Protein AF-A0AAR5PSD0-F1 (afdb_monomer_lite)

Organism: Dendroctonus ponderosae (NCBI:txid77166)

Secondary structure (DSSP, 8-state):
----HHHHHHHHHHHHHHHHH-HHHHHHHHHSSHHHHHHHHHHH-TT-HHHHHHHHHHHHHHHTT-PPPPHHHHTTSSHHHHHHHHHHHHS--TT-TTS-HHHHHHHHHHHHHTT-S-GGG-HHHHHHHT-S--HHHHHHHHHHHHTT--TT--S--SSPPPPHHHHHHHHHTTSHHHHTTS-HHHHHHHHHHHHHHHHHPPTT-HHHHHHHHHHHHHHHHS-HHHH-TTHHHHHHHHHHHHT---GGGHHHHHHHHHHHHH-GGG--

Sequence (268 aa):
MEARWSIRQLLLQAFGVLCSLDKTVISIMLTSVLPSELARDMLSNPRNIPKLNYSSLLLTMVFSMGEPMPVTSQDYLGQDFLRFVLDNIEAPPDTDLDEQIPDLFLNLLISFNLQFDEETLNPLLVALDERQSAKAFSEKILLLLNREEDPIRIFDHEPAPPHSLLKLFKDLFSRRSTSQLFYTNDSKVLIDIIVRNIADLSPGDQRRHDYLELCRRVLRNTNYHEHRHRSEDILKCFTRIFCEESALSKRDQYLLKEIFAEFPQYFK

InterPro domains:
  IPR018556 SPIN90/Ldb17, leucine-rich domain [PF09431] (98-234)
  IPR03012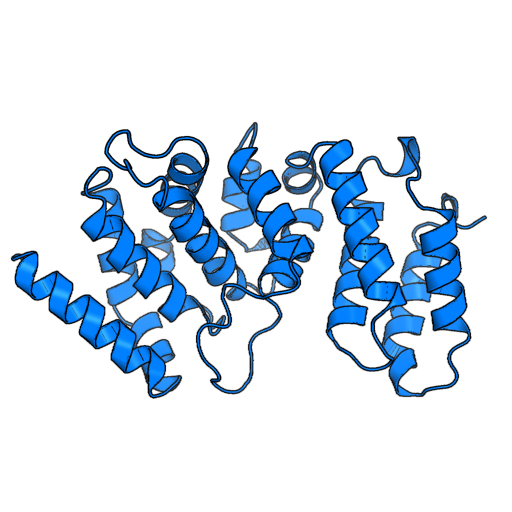5 SPIN90/Ldb17 [PTHR13357] (1-268)

Foldseek 3Di:
DDDDPVVVLVVLVVLLVVLQPAVVSLVVCLADCLLLVLLVVCVVCVLPVSSLQSSLQSLLSSLLQLAAHDPVSCVRCALVSLLSLLCCLVPNDPNPPVNCSNVSSLSSLLSNQSNDPDLVPRRNLVSLLPDPERQSNLVVLLVVLLVVDQPSPPYPHPPHGPRSSLSVLLSLLQALSSVVNQDPVSLLSLVVSLLVCLQPDDQQPVVNQSSLSSVLSSVPRDPCVVPLRCLVSVLVSLVVLCPDPDPSSVSVVVSSVVSCVVCVVSRD

Radius of gyration: 19.91 Å; chains: 1; bounding box: 44×40×58 Å

Structure (mmCIF, N/CA/C/O backbone):
data_AF-A0AAR5PSD0-F1
#
_entry.id   AF-A0AAR5PSD0-F1
#
loop_
_atom_site.group_PDB
_atom_site.id
_atom_site.type_symbol
_atom_site.label_atom_id
_atom_site.label_alt_id
_atom_site.label_comp_id
_atom_site.label_asym_id
_atom_site.label_entity_id
_atom_site.label_seq_id
_atom_site.pdbx_PDB_ins_code
_atom_site.Cartn_x
_atom_site.Cartn_y
_atom_site.Cartn_z
_atom_site.occupancy
_atom_site.B_iso_or_equiv
_atom_site.auth_seq_id
_atom_site.auth_comp_id
_atom_site.auth_asym_id
_atom_site.auth_atom_id
_atom_site.pdbx_PDB_model_num
ATOM 1 N N . MET A 1 1 ? 23.121 -12.302 -23.100 1.00 64.50 1 MET A N 1
ATOM 2 C CA . MET A 1 1 ? 21.758 -11.770 -22.886 1.00 64.50 1 MET A CA 1
ATOM 3 C C . MET A 1 1 ? 21.275 -11.109 -24.162 1.00 64.50 1 MET A C 1
ATOM 5 O O . MET A 1 1 ? 22.080 -10.477 -24.832 1.00 64.50 1 MET A O 1
ATOM 9 N N . GLU A 1 2 ? 19.993 -11.262 -24.495 1.00 83.06 2 GLU A N 1
ATOM 10 C CA . GLU A 1 2 ? 19.362 -10.566 -25.623 1.00 83.06 2 GLU A CA 1
ATOM 11 C C . GLU A 1 2 ? 19.427 -9.047 -25.405 1.00 83.06 2 GLU A C 1
ATOM 13 O O . GLU A 1 2 ? 19.122 -8.585 -24.308 1.00 83.06 2 GLU A O 1
ATOM 18 N N . ALA A 1 3 ? 19.843 -8.275 -26.409 1.00 83.75 3 ALA A N 1
ATOM 19 C CA . ALA A 1 3 ? 20.052 -6.825 -26.304 1.00 83.75 3 ALA A CA 1
ATOM 20 C C . ALA A 1 3 ? 19.002 -6.012 -27.078 1.00 83.75 3 ALA A C 1
ATOM 22 O O . ALA A 1 3 ? 18.819 -4.823 -26.822 1.00 83.75 3 ALA A O 1
ATOM 23 N N . ARG A 1 4 ? 18.299 -6.642 -28.024 1.00 91.12 4 ARG A N 1
ATOM 24 C CA . ARG A 1 4 ? 17.328 -5.975 -28.892 1.00 91.12 4 ARG A CA 1
ATOM 25 C C . ARG A 1 4 ? 16.044 -5.705 -28.118 1.00 91.12 4 ARG A C 1
ATOM 27 O O . ARG A 1 4 ? 15.375 -6.636 -27.668 1.00 91.12 4 ARG A O 1
ATOM 34 N N . TRP A 1 5 ? 15.683 -4.426 -28.001 1.00 89.88 5 TRP A N 1
ATOM 35 C CA . TRP A 1 5 ? 14.490 -3.999 -27.267 1.00 89.88 5 TRP A CA 1
ATOM 36 C C . TRP A 1 5 ? 13.202 -4.629 -27.806 1.00 89.88 5 TRP A C 1
ATOM 38 O O . TRP A 1 5 ? 12.397 -5.102 -27.018 1.00 89.88 5 TRP A O 1
ATOM 48 N N . SER A 1 6 ? 13.044 -4.730 -29.128 1.00 91.94 6 SER A N 1
ATOM 49 C CA . SER A 1 6 ? 11.856 -5.336 -29.745 1.00 91.94 6 SER A CA 1
ATOM 50 C C . SER A 1 6 ? 11.605 -6.778 -29.291 1.00 91.94 6 SER A C 1
ATOM 52 O O . SER A 1 6 ? 10.460 -7.173 -29.109 1.00 91.94 6 SER A O 1
ATOM 54 N N . ILE A 1 7 ? 12.667 -7.558 -29.060 1.00 92.69 7 ILE A N 1
ATOM 55 C CA . ILE A 1 7 ? 12.557 -8.935 -28.561 1.00 92.69 7 ILE A CA 1
ATOM 56 C C . ILE A 1 7 ? 12.333 -8.935 -27.051 1.00 92.69 7 ILE A C 1
ATOM 58 O O . ILE A 1 7 ? 11.472 -9.663 -26.565 1.00 92.69 7 ILE A O 1
ATOM 62 N N . ARG A 1 8 ? 13.065 -8.100 -26.301 1.00 92.69 8 ARG A N 1
ATOM 63 C CA . ARG A 1 8 ? 12.864 -7.968 -24.850 1.00 92.69 8 ARG A CA 1
ATOM 64 C C . ARG A 1 8 ? 11.432 -7.582 -24.509 1.00 92.69 8 ARG A C 1
ATOM 66 O O . ARG A 1 8 ? 10.854 -8.195 -23.628 1.00 92.69 8 ARG A O 1
ATOM 73 N N . GLN A 1 9 ? 10.851 -6.631 -25.230 1.00 92.69 9 GLN A N 1
ATOM 74 C CA . GLN A 1 9 ? 9.470 -6.213 -25.031 1.00 92.69 9 GLN A CA 1
ATOM 75 C C . GLN A 1 9 ? 8.497 -7.395 -25.172 1.00 92.69 9 GLN A C 1
ATOM 77 O O . GLN A 1 9 ? 7.653 -7.593 -24.303 1.00 92.69 9 GLN A O 1
ATOM 82 N N . LEU A 1 10 ? 8.657 -8.222 -26.212 1.00 94.38 10 LEU A N 1
ATOM 83 C CA . LEU A 1 10 ? 7.842 -9.429 -26.398 1.00 94.38 10 LEU A CA 1
ATOM 84 C C . LEU A 1 10 ? 8.059 -10.454 -25.275 1.00 94.38 10 LEU A C 1
ATOM 86 O O . LEU A 1 10 ? 7.106 -11.095 -24.842 1.00 94.38 10 LEU A O 1
ATOM 90 N N . LEU A 1 11 ? 9.291 -10.593 -24.773 1.00 94.81 11 LEU A N 1
ATOM 91 C CA . LEU A 1 11 ? 9.585 -11.462 -23.628 1.00 94.81 11 LEU A CA 1
ATOM 92 C C . LEU A 1 11 ? 8.905 -10.968 -22.346 1.00 94.81 11 LEU A C 1
ATOM 94 O O . LEU A 1 11 ? 8.314 -11.777 -21.643 1.00 94.81 11 LEU A O 1
ATOM 98 N N . LEU A 1 12 ? 8.938 -9.662 -22.059 1.00 94.56 12 LEU A N 1
ATOM 99 C CA . LEU A 1 12 ? 8.267 -9.085 -20.886 1.00 94.56 12 LEU A CA 1
ATOM 100 C C . LEU A 1 12 ? 6.752 -9.307 -20.945 1.00 94.56 12 LEU A C 1
ATOM 102 O O . LEU A 1 12 ? 6.148 -9.692 -19.948 1.00 94.56 12 LEU A O 1
ATOM 106 N N . GLN A 1 13 ? 6.150 -9.139 -22.125 1.00 94.69 13 GLN A N 1
ATOM 107 C CA . GLN A 1 13 ? 4.735 -9.444 -22.342 1.00 94.69 13 GLN A CA 1
ATOM 108 C C . GLN A 1 13 ? 4.436 -10.933 -22.135 1.00 94.69 13 GLN A C 1
ATOM 110 O O . GLN A 1 13 ? 3.481 -11.275 -21.440 1.00 94.69 13 GLN A O 1
ATOM 115 N N . ALA A 1 14 ? 5.267 -11.823 -22.685 1.00 96.38 14 ALA A N 1
ATOM 116 C CA . ALA A 1 14 ? 5.120 -13.260 -22.484 1.00 96.38 14 ALA A CA 1
ATOM 117 C C . ALA A 1 14 ? 5.240 -13.639 -20.999 1.00 96.38 14 ALA A C 1
ATOM 119 O O . ALA A 1 14 ? 4.446 -14.439 -20.513 1.00 96.38 14 ALA A O 1
ATOM 120 N N . PHE A 1 15 ? 6.175 -13.035 -20.260 1.00 96.62 15 PHE A N 1
ATOM 121 C CA . PHE A 1 15 ? 6.299 -13.240 -18.818 1.00 96.62 15 PHE A CA 1
ATOM 122 C C . PHE A 1 15 ? 5.073 -12.742 -18.053 1.00 96.62 15 PHE A C 1
ATOM 124 O O . PHE A 1 15 ? 4.576 -13.471 -17.202 1.00 96.62 15 PHE A O 1
ATOM 131 N N . GLY A 1 16 ? 4.524 -11.575 -18.402 1.00 94.88 16 GLY A N 1
ATOM 132 C CA . GLY A 1 16 ? 3.281 -11.084 -17.802 1.00 94.88 16 GLY A CA 1
ATOM 133 C C . GLY A 1 16 ? 2.102 -12.038 -18.020 1.00 94.88 16 GLY A C 1
ATOM 134 O O . GLY A 1 16 ? 1.353 -12.324 -17.088 1.00 94.88 16 GLY A O 1
ATOM 135 N N . VAL A 1 17 ? 1.979 -12.615 -19.222 1.00 96.00 17 VAL A N 1
ATOM 136 C CA . VAL A 1 17 ? 0.979 -13.661 -19.496 1.00 96.00 17 VAL A CA 1
ATOM 137 C C . VAL A 1 17 ? 1.247 -14.904 -18.651 1.00 96.00 17 VAL A C 1
ATOM 139 O O . VAL A 1 17 ? 0.315 -15.445 -18.067 1.00 96.00 17 VAL A O 1
ATOM 142 N N . LEU A 1 18 ? 2.499 -15.346 -18.527 1.00 96.25 18 LEU A N 1
ATOM 143 C CA . LEU A 1 18 ? 2.847 -16.501 -17.697 1.00 96.25 18 LEU A CA 1
ATOM 144 C C . LEU A 1 18 ? 2.501 -16.276 -16.214 1.00 96.25 18 LEU A C 1
ATOM 146 O O . LEU A 1 18 ? 1.998 -17.203 -15.581 1.00 96.25 18 LEU A O 1
ATOM 150 N N . CYS A 1 19 ? 2.683 -15.063 -15.676 1.00 95.56 19 CYS A N 1
ATOM 151 C CA . CYS A 1 19 ? 2.264 -14.718 -14.311 1.00 95.56 19 CYS A CA 1
ATOM 152 C C . CYS A 1 19 ? 0.756 -14.910 -14.092 1.00 95.56 19 CYS A C 1
ATOM 154 O O . CYS A 1 19 ? 0.345 -15.277 -12.995 1.00 95.56 19 CYS A O 1
ATOM 156 N N . SER A 1 20 ? -0.069 -14.719 -15.126 1.00 94.50 20 SER A N 1
ATOM 157 C CA . SER A 1 20 ? -1.521 -14.933 -15.027 1.00 94.50 20 SER A CA 1
ATOM 158 C C . SER A 1 20 ? -1.932 -16.407 -14.953 1.00 94.50 20 SER A C 1
ATOM 160 O O . SER A 1 20 ? -3.056 -16.699 -14.558 1.00 94.50 20 SER A O 1
ATOM 162 N N . LEU A 1 21 ? -1.046 -17.340 -15.322 1.00 94.69 21 LEU A N 1
ATOM 163 C CA . LEU A 1 21 ? -1.395 -18.758 -15.432 1.00 94.69 21 LEU A CA 1
ATOM 164 C C . LEU A 1 21 ? -1.362 -19.485 -14.090 1.00 94.69 21 LEU A C 1
ATOM 166 O O . LEU A 1 21 ? -2.264 -20.264 -13.802 1.00 94.69 21 LEU A O 1
ATOM 170 N N . ASP A 1 22 ? -0.308 -19.276 -13.300 1.00 94.00 22 ASP A N 1
ATOM 171 C CA . ASP A 1 22 ? -0.102 -19.999 -12.043 1.00 94.00 22 ASP A CA 1
ATOM 172 C C . ASP A 1 22 ? 0.857 -19.235 -11.124 1.00 94.00 22 ASP A C 1
ATOM 174 O O . ASP A 1 22 ? 1.904 -18.750 -11.563 1.00 94.00 22 ASP A O 1
ATOM 178 N N . LYS A 1 23 ? 0.548 -19.183 -9.825 1.00 94.62 23 LYS A N 1
ATOM 179 C CA . LYS A 1 23 ? 1.413 -18.539 -8.825 1.00 94.62 23 LYS A CA 1
ATOM 180 C C . LYS A 1 23 ? 2.828 -19.119 -8.769 1.00 94.62 23 LYS A C 1
ATOM 182 O O . LYS A 1 23 ? 3.768 -18.397 -8.470 1.00 94.62 23 LYS A O 1
ATOM 187 N N . THR A 1 24 ? 3.007 -20.397 -9.097 1.00 96.00 24 THR A N 1
ATOM 188 C CA . THR A 1 24 ? 4.315 -21.065 -9.109 1.00 96.00 24 THR A CA 1
ATOM 189 C C . THR A 1 24 ? 5.249 -20.390 -10.107 1.00 96.00 24 THR A C 1
ATOM 191 O O . THR A 1 24 ? 6.449 -20.293 -9.867 1.00 96.00 24 THR A O 1
ATOM 194 N N . VAL A 1 25 ? 4.707 -19.870 -11.213 1.00 96.12 25 VAL A N 1
ATOM 195 C CA . VAL A 1 25 ? 5.472 -19.070 -12.174 1.00 96.12 25 VAL A CA 1
ATOM 196 C C . VAL A 1 25 ? 5.970 -17.786 -11.519 1.00 96.12 25 VAL A C 1
ATOM 198 O O . VAL A 1 25 ? 7.138 -17.444 -11.688 1.00 96.12 25 VAL A O 1
ATOM 201 N N . ILE A 1 26 ? 5.114 -17.105 -10.752 1.00 96.38 26 ILE A N 1
ATOM 202 C CA . ILE A 1 26 ? 5.476 -15.888 -10.017 1.00 96.38 26 ILE A CA 1
ATOM 203 C C . ILE A 1 26 ? 6.613 -16.190 -9.034 1.00 96.38 26 ILE A C 1
ATOM 205 O O . ILE A 1 26 ? 7.637 -15.510 -9.079 1.00 96.38 26 ILE A O 1
ATOM 209 N N . SER A 1 27 ? 6.505 -17.261 -8.241 1.00 95.88 27 SER A N 1
ATOM 210 C CA . SER A 1 27 ? 7.554 -17.687 -7.303 1.00 95.88 27 SER A CA 1
ATOM 211 C C . SER A 1 27 ? 8.875 -18.022 -8.009 1.00 95.88 27 SER A C 1
ATOM 213 O O . SER A 1 27 ? 9.959 -17.641 -7.556 1.00 95.88 27 SER A O 1
ATOM 215 N N . ILE A 1 28 ? 8.816 -18.707 -9.157 1.00 96.50 28 ILE A N 1
ATOM 216 C CA . ILE A 1 28 ? 10.004 -19.011 -9.971 1.00 96.50 28 ILE A CA 1
ATOM 217 C C . ILE A 1 28 ? 10.635 -17.719 -10.499 1.00 96.50 28 ILE A C 1
ATOM 219 O O . ILE A 1 28 ? 11.854 -17.567 -10.461 1.00 96.50 28 ILE A O 1
ATOM 223 N N . MET A 1 29 ? 9.830 -16.771 -10.981 1.00 96.12 29 MET A N 1
ATOM 224 C CA . MET A 1 29 ? 10.330 -15.490 -11.478 1.00 96.12 29 MET A CA 1
ATOM 225 C C . MET A 1 29 ? 10.956 -14.655 -10.363 1.00 96.12 29 MET A C 1
ATOM 227 O O . MET A 1 29 ? 12.062 -14.151 -10.556 1.00 96.12 29 MET A O 1
ATOM 231 N N . LEU A 1 30 ? 10.304 -14.569 -9.204 1.00 95.69 30 LEU A N 1
ATOM 232 C CA . LEU A 1 30 ? 10.787 -13.860 -8.019 1.00 95.69 30 LEU A CA 1
ATOM 233 C C . LEU A 1 30 ? 12.150 -14.378 -7.551 1.00 95.69 30 LEU A C 1
ATOM 235 O O . LEU A 1 30 ? 13.030 -13.595 -7.205 1.00 95.69 30 LEU A O 1
ATOM 239 N N . THR A 1 31 ? 12.328 -15.699 -7.555 1.00 94.75 31 THR A N 1
ATOM 240 C CA . THR A 1 31 ? 13.565 -16.351 -7.096 1.00 94.75 31 THR A CA 1
ATOM 241 C C . THR A 1 31 ? 14.662 -16.409 -8.161 1.00 94.75 31 THR A C 1
ATOM 243 O O . THR A 1 31 ? 15.803 -16.768 -7.864 1.00 94.75 31 THR A O 1
ATOM 246 N N . SER A 1 32 ? 14.338 -16.053 -9.405 1.00 94.69 32 SER A N 1
ATOM 247 C CA . SER A 1 32 ? 15.295 -15.997 -10.506 1.00 94.69 32 SER A CA 1
ATOM 248 C C . SER A 1 32 ? 16.111 -14.696 -10.512 1.00 94.69 32 SER A C 1
ATOM 250 O O . SER A 1 32 ? 15.926 -13.795 -9.702 1.00 94.69 32 SER A O 1
ATOM 252 N N . VAL A 1 33 ? 17.002 -14.560 -11.496 1.00 93.75 33 VAL A N 1
ATOM 253 C CA . VAL A 1 33 ? 17.790 -13.335 -11.730 1.00 93.75 33 VAL A CA 1
ATOM 254 C C . VAL A 1 33 ? 16.940 -12.207 -12.356 1.00 93.75 33 VAL A C 1
ATOM 256 O O . VAL A 1 33 ? 17.391 -11.066 -12.453 1.00 93.75 33 VAL A O 1
ATOM 259 N N . LEU A 1 34 ? 15.699 -12.502 -12.773 1.00 94.56 34 LEU A N 1
ATOM 260 C CA . LEU A 1 34 ? 14.827 -11.567 -13.488 1.00 94.56 34 LEU A CA 1
ATOM 261 C C . LEU A 1 34 ? 14.588 -10.248 -12.728 1.00 94.56 34 LEU A C 1
ATOM 263 O O . LEU A 1 34 ? 14.812 -9.207 -13.347 1.00 94.56 34 LEU A O 1
ATOM 267 N N . PRO A 1 35 ? 14.207 -10.222 -11.432 1.00 95.81 35 PRO A N 1
ATOM 268 C CA . PRO A 1 35 ? 13.923 -8.959 -10.753 1.00 95.81 35 PRO A CA 1
ATOM 269 C C . PRO A 1 35 ? 15.132 -8.018 -10.730 1.00 95.81 35 PRO A C 1
ATOM 271 O O . PRO A 1 35 ? 15.007 -6.827 -11.014 1.00 95.81 35 PRO A O 1
ATOM 274 N N . SER A 1 36 ? 16.322 -8.563 -10.465 1.00 94.56 36 SER A N 1
ATOM 275 C CA . SER A 1 36 ? 17.577 -7.805 -10.436 1.00 94.56 36 SER A CA 1
ATOM 276 C C . SER A 1 36 ? 17.953 -7.252 -11.815 1.00 94.56 36 SER A C 1
ATOM 278 O O . SER A 1 36 ? 18.436 -6.125 -11.926 1.00 94.56 36 SER A O 1
ATOM 280 N N . GLU A 1 37 ? 17.696 -8.008 -12.884 1.00 93.81 37 GLU A N 1
ATOM 281 C CA . GLU A 1 37 ? 17.923 -7.558 -14.262 1.00 93.81 37 GLU A CA 1
ATOM 282 C C . GLU A 1 37 ? 16.966 -6.441 -14.684 1.00 93.81 37 GLU A C 1
ATOM 284 O O . GLU A 1 37 ? 17.402 -5.479 -15.321 1.00 93.81 37 GLU A O 1
ATOM 289 N N . LEU A 1 38 ? 15.690 -6.529 -14.294 1.00 95.62 38 LEU A N 1
ATOM 290 C CA . LEU A 1 38 ? 14.705 -5.473 -14.543 1.00 95.62 38 LEU A CA 1
ATOM 291 C C . LEU A 1 38 ? 15.078 -4.190 -13.800 1.00 95.62 38 LEU A C 1
ATOM 293 O O . LEU A 1 38 ? 15.135 -3.129 -14.420 1.00 95.62 38 LEU A O 1
ATOM 297 N N . ALA A 1 39 ? 15.414 -4.293 -12.510 1.00 96.00 39 ALA A N 1
ATOM 298 C CA . ALA A 1 39 ? 15.853 -3.154 -11.709 1.00 96.00 39 ALA A CA 1
ATOM 299 C C . ALA A 1 39 ? 17.086 -2.472 -12.326 1.00 96.00 39 ALA A C 1
ATOM 301 O O . ALA A 1 39 ? 17.108 -1.254 -12.514 1.00 96.00 39 ALA A O 1
ATOM 302 N N . ARG A 1 40 ? 18.088 -3.258 -12.744 1.00 94.81 40 ARG A N 1
ATOM 303 C CA . ARG A 1 40 ? 19.285 -2.732 -13.410 1.00 94.81 40 ARG A CA 1
ATOM 304 C C . ARG A 1 40 ? 18.973 -2.057 -14.749 1.00 94.81 40 ARG A C 1
ATOM 306 O O . ARG A 1 40 ? 19.548 -1.006 -15.038 1.00 94.81 40 ARG A O 1
ATOM 313 N N . ASP A 1 41 ? 18.103 -2.638 -15.580 1.00 94.56 41 ASP A N 1
ATOM 314 C CA . ASP A 1 41 ? 17.727 -2.044 -16.874 1.00 94.56 41 ASP A CA 1
ATOM 315 C C . ASP A 1 41 ? 16.937 -0.741 -16.681 1.00 94.56 41 ASP A C 1
ATOM 317 O O . ASP A 1 41 ? 17.175 0.214 -17.422 1.00 94.56 41 ASP A O 1
ATOM 321 N N . MET A 1 42 ? 16.077 -0.658 -15.658 1.00 96.50 42 MET A N 1
ATOM 322 C CA . MET A 1 42 ? 15.365 0.573 -15.287 1.00 96.50 42 MET A CA 1
ATOM 323 C C . MET A 1 42 ? 16.338 1.682 -14.870 1.00 96.50 42 MET A C 1
ATOM 325 O O . MET A 1 42 ? 16.305 2.767 -15.450 1.00 96.50 42 MET A O 1
ATOM 329 N N . LEU A 1 43 ? 17.264 1.386 -13.951 1.00 96.00 43 LEU A N 1
ATOM 330 C CA . LEU A 1 43 ? 18.287 2.337 -13.495 1.00 96.00 43 LEU A CA 1
ATOM 331 C C . LEU A 1 43 ? 19.203 2.807 -14.634 1.00 96.00 43 LEU A C 1
ATOM 333 O O . LEU A 1 43 ? 19.616 3.963 -14.672 1.00 96.00 43 LEU A O 1
ATOM 337 N N . SER A 1 44 ? 19.500 1.924 -15.590 1.00 95.88 44 SER A N 1
ATOM 338 C CA . SER A 1 44 ? 20.356 2.246 -16.740 1.00 95.88 44 SER A CA 1
ATOM 339 C C . SER A 1 44 ? 19.635 3.047 -17.831 1.00 95.88 44 SER A C 1
ATOM 341 O O . SER A 1 44 ? 20.289 3.656 -18.675 1.00 95.88 44 SER A O 1
ATOM 343 N N . ASN A 1 45 ? 18.298 3.036 -17.859 1.00 95.44 45 ASN A N 1
ATOM 344 C CA . ASN A 1 45 ? 17.493 3.684 -18.899 1.00 95.44 45 ASN A CA 1
ATOM 345 C C . ASN A 1 45 ? 16.355 4.541 -18.296 1.00 95.44 45 ASN A C 1
ATOM 347 O O . ASN A 1 45 ? 15.193 4.355 -18.669 1.00 95.44 45 ASN A O 1
ATOM 351 N N . PRO A 1 46 ? 16.658 5.526 -17.429 1.00 95.44 46 PRO A N 1
ATOM 352 C CA . PRO A 1 46 ? 15.661 6.235 -16.617 1.00 95.44 46 PRO A CA 1
ATOM 353 C C . PRO A 1 46 ? 14.732 7.170 -17.410 1.00 95.44 46 PRO A C 1
ATOM 355 O O . PRO A 1 46 ? 13.772 7.695 -16.868 1.00 95.44 46 PRO A O 1
ATOM 358 N N . ARG A 1 47 ? 15.006 7.405 -18.698 1.00 95.62 47 ARG A N 1
ATOM 359 C CA . ARG A 1 47 ? 14.182 8.249 -19.590 1.00 95.62 47 ARG A CA 1
ATOM 360 C C . ARG A 1 47 ? 13.460 7.447 -20.675 1.00 95.62 47 ARG A C 1
ATOM 362 O O . ARG A 1 47 ? 12.839 8.010 -21.568 1.00 95.62 47 ARG A O 1
ATOM 369 N N . ASN A 1 48 ? 13.583 6.119 -20.660 1.00 95.75 48 ASN A N 1
ATOM 370 C CA . ASN A 1 48 ? 12.938 5.264 -21.650 1.00 95.75 48 ASN A CA 1
ATOM 371 C C . ASN A 1 48 ? 11.583 4.788 -21.111 1.00 95.75 48 ASN A C 1
ATOM 373 O O . ASN A 1 48 ? 11.506 3.738 -20.475 1.00 95.75 48 ASN A O 1
ATOM 377 N N . ILE A 1 49 ? 10.526 5.563 -21.372 1.00 96.19 49 ILE A N 1
ATOM 378 C CA . ILE A 1 49 ? 9.181 5.310 -20.827 1.00 96.19 49 ILE A CA 1
ATOM 379 C C . ILE A 1 49 ? 8.666 3.901 -21.143 1.00 96.19 49 ILE A C 1
ATOM 381 O O . ILE A 1 49 ? 8.271 3.215 -20.202 1.00 96.19 49 ILE A O 1
ATOM 385 N N . PRO A 1 50 ? 8.741 3.385 -22.391 1.00 95.19 50 PRO A N 1
ATOM 386 C CA . PRO A 1 50 ? 8.322 2.012 -22.662 1.00 95.19 50 PRO A CA 1
ATOM 387 C C . PRO A 1 50 ? 9.073 0.977 -21.817 1.00 95.19 50 PRO A C 1
ATOM 389 O O . PRO A 1 50 ? 8.453 0.059 -21.285 1.00 95.19 50 PRO A O 1
ATOM 392 N N . LYS A 1 51 ? 10.395 1.123 -21.651 1.00 94.94 51 LYS A N 1
ATOM 393 C CA . LYS A 1 51 ? 11.181 0.220 -20.796 1.00 94.94 51 LYS A CA 1
ATOM 394 C C . LYS A 1 51 ? 10.747 0.286 -19.342 1.00 94.94 51 LYS A C 1
ATOM 396 O O . LYS A 1 51 ? 10.545 -0.758 -18.731 1.00 94.94 51 LYS A O 1
ATOM 401 N N . LEU A 1 52 ? 10.621 1.494 -18.795 1.00 96.94 52 LEU A N 1
ATOM 402 C CA . LEU A 1 52 ? 10.199 1.678 -17.411 1.00 96.94 52 LEU A CA 1
ATOM 403 C C . LEU A 1 52 ? 8.807 1.097 -17.182 1.00 96.94 52 LEU A C 1
ATOM 405 O O . LEU A 1 52 ? 8.606 0.413 -16.183 1.00 96.94 52 LEU A O 1
ATOM 409 N N . ASN A 1 53 ? 7.886 1.292 -18.126 1.00 96.56 53 ASN A N 1
ATOM 410 C CA . ASN A 1 53 ? 6.529 0.776 -18.036 1.00 96.56 53 ASN A CA 1
ATOM 411 C C . ASN A 1 53 ? 6.507 -0.759 -17.988 1.00 96.56 53 ASN A C 1
ATOM 413 O O . ASN A 1 53 ? 6.096 -1.328 -16.980 1.00 96.56 53 ASN A O 1
ATOM 417 N N . TYR A 1 54 ? 7.036 -1.443 -19.008 1.00 96.50 54 TYR A N 1
ATOM 418 C CA . TYR A 1 54 ? 6.991 -2.910 -19.031 1.00 96.50 54 TYR A CA 1
ATOM 419 C C . TYR A 1 54 ? 7.783 -3.553 -17.882 1.00 96.50 54 TYR A C 1
ATOM 421 O O . TYR A 1 54 ? 7.351 -4.571 -17.342 1.00 96.50 54 TYR A O 1
ATOM 429 N N . SER A 1 55 ? 8.927 -2.977 -17.499 1.00 97.19 55 SER A N 1
ATOM 430 C CA . SER A 1 55 ? 9.744 -3.512 -16.405 1.00 97.19 55 SER A CA 1
ATOM 431 C C . SER A 1 55 ? 9.092 -3.310 -15.039 1.00 97.19 55 SER A C 1
ATOM 433 O O . SER A 1 55 ? 9.065 -4.252 -14.250 1.00 97.19 55 SER A O 1
ATOM 435 N N . SER A 1 56 ? 8.537 -2.123 -14.762 1.00 97.38 56 SER A N 1
ATOM 436 C CA . SER A 1 56 ? 7.825 -1.866 -13.502 1.00 97.38 56 SER A CA 1
ATOM 437 C C . SER A 1 56 ? 6.566 -2.717 -13.396 1.00 97.38 56 SER A C 1
ATOM 439 O O . SER A 1 56 ? 6.386 -3.371 -12.378 1.00 97.38 56 SER A O 1
ATOM 441 N N . LEU A 1 57 ? 5.772 -2.814 -14.468 1.00 97.50 57 LEU A N 1
ATOM 442 C CA . LEU A 1 57 ? 4.575 -3.650 -14.505 1.00 97.50 57 LEU A CA 1
ATOM 443 C C . LEU A 1 57 ? 4.897 -5.121 -14.216 1.00 97.50 57 LEU A C 1
ATOM 445 O O . LEU A 1 57 ? 4.218 -5.754 -13.409 1.00 97.50 57 LEU A O 1
ATOM 449 N N . LEU A 1 58 ? 5.944 -5.669 -14.842 1.00 97.81 58 LEU A N 1
ATOM 450 C CA . LEU A 1 58 ? 6.336 -7.055 -14.596 1.00 97.81 58 LEU A CA 1
ATOM 451 C C . LEU A 1 58 ? 6.856 -7.254 -13.167 1.00 97.81 58 LEU A C 1
ATOM 453 O O . LEU A 1 58 ? 6.505 -8.246 -12.537 1.00 97.81 58 LEU A O 1
ATOM 457 N N . LEU A 1 59 ? 7.642 -6.317 -12.625 1.00 97.75 59 LEU A N 1
ATOM 458 C CA . LEU A 1 59 ? 8.052 -6.372 -11.219 1.00 97.75 59 LEU A CA 1
ATOM 459 C C . LEU A 1 59 ? 6.842 -6.311 -10.274 1.00 97.75 59 LEU A C 1
ATOM 461 O O . LEU A 1 59 ? 6.783 -7.094 -9.331 1.00 97.75 59 LEU A O 1
ATOM 465 N N . THR A 1 60 ? 5.850 -5.460 -10.551 1.00 98.12 60 THR A N 1
ATOM 466 C CA . THR A 1 60 ? 4.595 -5.403 -9.787 1.00 98.12 60 THR A CA 1
ATOM 467 C C . THR A 1 60 ? 3.873 -6.748 -9.806 1.00 98.12 60 THR A C 1
ATOM 469 O O . THR A 1 60 ? 3.448 -7.234 -8.760 1.00 98.12 60 THR A O 1
ATOM 472 N N . MET A 1 61 ? 3.773 -7.388 -10.976 1.00 97.75 61 MET A N 1
ATOM 473 C CA . MET A 1 61 ? 3.192 -8.728 -11.102 1.00 97.75 61 MET A CA 1
ATOM 474 C C . MET A 1 61 ? 3.978 -9.764 -10.292 1.00 97.75 61 MET A C 1
ATOM 476 O O . MET A 1 61 ? 3.373 -10.589 -9.613 1.00 97.75 61 MET A O 1
ATOM 480 N N . VAL A 1 62 ? 5.311 -9.709 -10.326 1.00 97.00 62 VAL A N 1
ATOM 481 C CA . VAL A 1 62 ? 6.180 -10.651 -9.606 1.00 97.00 62 VAL A CA 1
ATOM 482 C C . VAL A 1 62 ? 6.075 -10.482 -8.086 1.00 97.00 62 VAL A C 1
ATOM 484 O O . VAL A 1 62 ? 6.054 -11.472 -7.362 1.00 97.00 62 VAL A O 1
ATOM 487 N N . PHE A 1 63 ? 5.948 -9.252 -7.587 1.00 97.00 63 PHE A N 1
ATOM 488 C CA . PHE A 1 63 ? 5.787 -8.984 -6.154 1.00 97.00 63 PHE A CA 1
ATOM 489 C C . PHE A 1 63 ? 4.340 -9.099 -5.655 1.00 97.00 63 PHE A C 1
ATOM 491 O O . PHE A 1 63 ? 4.108 -9.053 -4.448 1.00 97.00 63 PHE A O 1
ATOM 498 N N . SER A 1 64 ? 3.362 -9.284 -6.549 1.00 96.50 64 SER A N 1
ATOM 499 C CA . SER A 1 64 ? 1.932 -9.265 -6.203 1.00 96.50 64 SER A CA 1
ATOM 500 C C . SER A 1 64 ? 1.511 -10.319 -5.175 1.00 96.50 64 SER A C 1
ATOM 502 O O . SER A 1 64 ? 0.560 -10.086 -4.437 1.00 96.50 64 SER A O 1
ATOM 504 N N . MET A 1 65 ? 2.228 -11.444 -5.079 1.00 95.94 65 MET A N 1
ATOM 505 C CA . MET A 1 65 ? 1.931 -12.514 -4.115 1.00 95.94 65 MET A CA 1
ATOM 506 C C . MET A 1 65 ? 2.517 -12.270 -2.715 1.00 95.94 65 MET A C 1
ATOM 508 O O . MET A 1 65 ? 2.212 -13.030 -1.800 1.00 95.94 65 MET A O 1
ATOM 512 N N . GLY A 1 66 ? 3.349 -11.237 -2.528 1.00 95.12 66 GLY A N 1
ATOM 513 C CA . GLY A 1 66 ? 3.951 -10.915 -1.229 1.00 95.12 66 GLY A CA 1
ATOM 514 C C . GLY A 1 66 ? 4.954 -11.947 -0.704 1.00 95.12 66 GLY A C 1
ATOM 515 O O . GLY A 1 66 ? 5.249 -11.960 0.485 1.00 95.12 66 GLY A O 1
ATOM 516 N N . GLU A 1 67 ? 5.480 -12.823 -1.561 1.00 94.62 67 GLU A N 1
ATOM 517 C CA . GLU A 1 67 ? 6.516 -13.782 -1.170 1.00 94.62 67 GLU A CA 1
ATOM 518 C C . GLU A 1 67 ? 7.866 -13.070 -0.964 1.00 94.62 67 GLU A C 1
ATOM 520 O O . GLU A 1 67 ? 8.208 -12.178 -1.743 1.00 94.62 67 GLU A O 1
ATOM 525 N N . PRO A 1 68 ? 8.667 -13.444 0.049 1.00 92.75 68 PRO A N 1
ATOM 526 C CA . PRO A 1 68 ? 9.941 -12.784 0.312 1.00 92.75 68 PRO A CA 1
ATOM 527 C C . PRO A 1 68 ? 10.967 -13.083 -0.789 1.00 92.75 68 PRO A C 1
ATOM 529 O O . PRO A 1 68 ? 11.242 -14.245 -1.101 1.00 92.75 68 PRO A O 1
ATOM 532 N N . MET A 1 69 ? 11.587 -12.041 -1.352 1.00 91.75 69 MET A N 1
ATOM 533 C CA . MET A 1 69 ? 12.668 -12.227 -2.325 1.00 91.75 69 MET A CA 1
ATOM 534 C C . MET A 1 69 ? 13.936 -12.844 -1.703 1.00 91.75 69 MET A C 1
ATOM 536 O O . MET A 1 69 ? 14.225 -12.623 -0.521 1.00 91.75 69 MET A O 1
ATOM 540 N N . PRO A 1 70 ? 14.778 -13.521 -2.508 1.00 90.25 70 PRO A N 1
ATOM 541 C CA . PRO A 1 70 ? 16.107 -13.942 -2.075 1.00 90.25 70 PRO A CA 1
ATOM 542 C C . PRO A 1 70 ? 16.991 -12.762 -1.654 1.00 90.25 70 PRO A C 1
ATOM 544 O O . PRO A 1 70 ? 16.990 -11.708 -2.290 1.00 90.25 70 PRO A O 1
ATOM 547 N N . VAL A 1 71 ? 17.841 -12.975 -0.646 1.00 84.31 71 VAL A N 1
ATOM 548 C CA . VAL A 1 71 ? 18.767 -11.947 -0.127 1.00 84.31 71 VAL A CA 1
ATOM 549 C C . VAL A 1 71 ? 19.685 -11.392 -1.225 1.00 84.31 71 VAL A C 1
ATOM 551 O O . VAL A 1 71 ? 19.942 -10.197 -1.261 1.00 84.31 71 VAL A O 1
ATOM 554 N N . THR A 1 72 ? 20.104 -12.217 -2.189 1.00 82.44 72 THR A N 1
ATOM 555 C CA . THR A 1 72 ? 20.946 -11.779 -3.320 1.00 82.44 72 THR A CA 1
ATOM 556 C C . THR A 1 72 ? 20.271 -10.744 -4.219 1.00 82.44 72 THR A C 1
ATOM 558 O O . THR A 1 72 ? 20.947 -9.966 -4.885 1.00 82.44 72 THR A O 1
ATOM 561 N N . SER A 1 73 ? 18.938 -10.735 -4.273 1.00 82.31 73 SER A N 1
ATOM 562 C CA . SER A 1 73 ? 18.181 -9.751 -5.046 1.00 82.31 73 SER A CA 1
ATOM 563 C C . SER A 1 73 ? 18.041 -8.421 -4.302 1.00 82.31 73 SER A C 1
ATOM 565 O O . SER A 1 73 ? 17.895 -7.388 -4.956 1.00 82.31 73 SER A O 1
ATOM 567 N N . GLN A 1 74 ? 18.165 -8.414 -2.969 1.00 77.50 74 GLN A N 1
ATOM 568 C CA . GLN A 1 74 ? 18.072 -7.198 -2.151 1.00 77.50 74 GLN A CA 1
ATOM 569 C C . GLN A 1 74 ? 19.212 -6.214 -2.430 1.00 77.50 74 GLN A C 1
ATOM 571 O O . GLN A 1 74 ? 19.003 -5.010 -2.324 1.00 77.50 74 GLN A O 1
ATOM 576 N N . ASP A 1 75 ? 20.379 -6.695 -2.866 1.00 82.62 75 ASP A N 1
ATOM 577 C CA . ASP A 1 75 ? 21.496 -5.826 -3.261 1.00 82.62 75 ASP A CA 1
ATOM 578 C C . ASP A 1 75 ? 21.141 -4.943 -4.471 1.00 82.62 75 ASP A C 1
ATOM 580 O O . ASP A 1 75 ? 21.605 -3.810 -4.585 1.00 82.62 75 ASP A O 1
ATOM 584 N N . TYR A 1 76 ? 20.289 -5.444 -5.373 1.00 88.00 76 TYR A N 1
ATOM 585 C CA . TYR A 1 76 ? 19.866 -4.732 -6.583 1.00 88.00 76 TYR A CA 1
ATOM 586 C C . TYR A 1 76 ? 18.554 -3.970 -6.397 1.00 88.00 76 TYR A C 1
ATOM 588 O O . TYR A 1 76 ? 18.380 -2.904 -6.980 1.00 88.00 76 TYR A O 1
ATOM 596 N N . LEU A 1 77 ? 17.633 -4.513 -5.597 1.00 91.25 77 LEU A N 1
ATOM 597 C CA . LEU A 1 77 ? 16.341 -3.901 -5.266 1.00 91.25 77 LEU A CA 1
ATOM 598 C C . LEU A 1 77 ? 16.347 -3.259 -3.868 1.00 91.25 77 LEU A C 1
ATOM 600 O O . LEU A 1 77 ? 15.339 -3.257 -3.163 1.00 91.25 77 LEU A O 1
ATOM 604 N N . GLY A 1 78 ? 17.507 -2.742 -3.465 1.00 89.75 78 GLY A N 1
ATOM 605 C CA . GLY A 1 78 ? 17.731 -2.110 -2.171 1.00 89.75 78 GLY A CA 1
ATOM 606 C C . GLY A 1 78 ? 17.434 -0.610 -2.173 1.00 89.75 78 GLY A C 1
ATOM 607 O O . GLY A 1 78 ? 16.630 -0.104 -2.957 1.00 89.75 78 GLY A O 1
ATOM 608 N N . GLN A 1 79 ? 18.123 0.121 -1.293 1.00 92.12 79 GLN A N 1
ATOM 609 C CA . GLN A 1 79 ? 17.891 1.553 -1.063 1.00 92.12 79 GLN A CA 1
ATOM 610 C C . GLN A 1 79 ? 18.016 2.406 -2.331 1.00 92.12 79 GLN A C 1
ATOM 612 O O . GLN A 1 79 ? 17.160 3.247 -2.580 1.00 92.12 79 GLN A O 1
ATOM 617 N N . ASP A 1 80 ? 19.028 2.174 -3.169 1.00 93.94 80 ASP A N 1
ATOM 618 C CA . ASP A 1 80 ? 19.240 2.993 -4.371 1.00 93.94 80 ASP A CA 1
ATOM 619 C C . ASP A 1 80 ? 18.123 2.818 -5.406 1.00 93.94 80 ASP A C 1
ATOM 621 O O . ASP A 1 80 ? 17.687 3.791 -6.025 1.00 93.94 80 ASP A O 1
ATOM 625 N N . PHE A 1 81 ? 17.606 1.594 -5.555 1.00 97.00 81 PHE A N 1
ATOM 626 C CA . PHE A 1 81 ? 16.456 1.336 -6.415 1.00 97.00 81 PHE A CA 1
ATOM 627 C C . PHE A 1 81 ? 15.191 1.992 -5.858 1.00 97.00 81 PHE A C 1
ATOM 629 O O . PHE A 1 81 ? 14.466 2.653 -6.596 1.00 97.00 81 PHE A O 1
ATOM 636 N N . LEU A 1 82 ? 14.944 1.875 -4.552 1.00 97.19 82 LEU A N 1
ATOM 637 C CA . LEU A 1 82 ? 13.783 2.494 -3.912 1.00 97.19 82 LEU A CA 1
ATOM 638 C C . LEU A 1 82 ? 13.826 4.023 -3.996 1.00 97.19 82 LEU A C 1
ATOM 640 O O . LEU A 1 82 ? 12.805 4.633 -4.305 1.00 97.19 82 LEU A O 1
ATOM 644 N N . ARG A 1 83 ? 14.998 4.643 -3.804 1.00 96.56 83 ARG A N 1
ATOM 645 C CA . ARG A 1 83 ? 15.199 6.086 -4.019 1.00 96.56 83 ARG A CA 1
ATOM 646 C C . ARG A 1 83 ? 14.884 6.475 -5.457 1.00 96.56 83 ARG A C 1
ATOM 648 O O . ARG A 1 83 ? 14.099 7.391 -5.663 1.00 96.56 83 ARG A O 1
ATOM 655 N N . PHE A 1 84 ? 15.402 5.732 -6.439 1.00 97.44 84 PHE A N 1
ATOM 656 C CA . PHE A 1 84 ? 15.077 5.952 -7.849 1.00 97.44 84 PHE A CA 1
ATOM 657 C C . PHE A 1 84 ? 13.564 5.899 -8.105 1.00 97.44 84 PHE A C 1
ATOM 659 O O . PHE A 1 84 ? 13.021 6.793 -8.753 1.00 97.44 84 PHE A O 1
ATOM 666 N N . VAL A 1 85 ? 12.869 4.885 -7.586 1.00 98.19 85 VAL A N 1
ATOM 667 C CA . VAL A 1 85 ? 11.419 4.744 -7.772 1.00 98.19 85 VAL A CA 1
ATOM 668 C C . VAL A 1 85 ? 10.666 5.899 -7.098 1.00 98.19 85 VAL A C 1
ATOM 670 O O . VAL A 1 85 ? 9.831 6.532 -7.736 1.00 98.19 85 VAL A O 1
ATOM 673 N N . LEU A 1 86 ? 10.999 6.235 -5.849 1.00 97.94 86 LEU A N 1
ATOM 674 C CA . LEU A 1 86 ? 10.386 7.346 -5.111 1.00 97.94 86 LEU A CA 1
ATOM 675 C C . LEU A 1 86 ? 10.627 8.704 -5.786 1.00 97.94 86 LEU A C 1
ATOM 677 O O . LEU A 1 86 ? 9.711 9.517 -5.877 1.00 97.94 86 LEU A O 1
ATOM 681 N N . ASP A 1 87 ? 11.828 8.945 -6.307 1.00 97.31 87 ASP A N 1
ATOM 682 C CA . ASP A 1 87 ? 12.159 10.193 -6.996 1.00 97.31 87 ASP A CA 1
ATOM 683 C C . ASP A 1 87 ? 11.362 10.358 -8.290 1.00 97.31 87 ASP A C 1
ATOM 685 O O . ASP A 1 87 ? 10.895 11.456 -8.571 1.00 97.31 87 ASP A O 1
ATOM 689 N N . ASN A 1 88 ? 11.126 9.278 -9.038 1.00 97.44 88 ASN A N 1
ATOM 690 C CA . ASN A 1 88 ? 10.306 9.320 -10.254 1.00 97.44 88 ASN A CA 1
ATOM 691 C C . ASN A 1 88 ? 8.795 9.406 -9.968 1.00 97.44 88 ASN A C 1
ATOM 693 O O . ASN A 1 88 ? 8.036 9.763 -10.866 1.00 97.44 88 ASN A O 1
ATOM 697 N N . ILE A 1 89 ? 8.345 9.105 -8.743 1.00 97.81 89 ILE A N 1
ATOM 698 C CA . ILE A 1 89 ? 6.966 9.386 -8.309 1.00 97.81 89 ILE A CA 1
ATOM 699 C C . ILE A 1 89 ? 6.790 10.884 -8.040 1.00 97.81 89 ILE A C 1
ATOM 701 O O . ILE A 1 89 ? 5.780 11.462 -8.434 1.00 97.81 89 ILE A O 1
ATOM 705 N N . GLU A 1 90 ? 7.763 11.516 -7.377 1.00 96.75 90 GLU A N 1
ATOM 706 C CA . GLU A 1 90 ? 7.700 12.945 -7.033 1.00 96.75 90 GLU A CA 1
ATOM 707 C C . GLU A 1 90 ? 8.056 13.862 -8.214 1.00 96.75 90 GLU A C 1
ATOM 709 O O . GLU A 1 90 ? 7.485 14.941 -8.364 1.00 96.75 90 GLU A O 1
ATOM 714 N N . ALA A 1 91 ? 9.006 13.444 -9.050 1.00 96.44 91 ALA A N 1
ATOM 715 C CA . ALA A 1 91 ? 9.521 14.185 -10.193 1.00 96.44 91 ALA A CA 1
ATOM 716 C C . ALA A 1 91 ? 9.718 13.229 -11.387 1.00 96.44 91 ALA A C 1
ATOM 718 O O . ALA A 1 91 ? 10.849 12.813 -11.666 1.00 96.44 91 ALA A O 1
ATOM 719 N N . PRO A 1 92 ? 8.629 12.848 -12.084 1.00 95.88 92 PRO A N 1
ATOM 720 C CA . PRO A 1 92 ? 8.714 11.972 -13.246 1.00 95.88 92 PRO A CA 1
ATOM 721 C C . PRO A 1 92 ? 9.571 12.594 -14.363 1.00 95.88 92 PRO A C 1
ATOM 723 O O . PRO A 1 92 ? 9.716 13.820 -14.443 1.00 95.88 92 PRO A O 1
ATOM 726 N N . PRO A 1 93 ? 10.159 11.765 -15.243 1.00 94.56 93 PRO A N 1
ATOM 727 C CA . PRO A 1 93 ? 10.988 12.254 -16.332 1.00 94.56 93 PRO A CA 1
ATOM 728 C C . PRO A 1 93 ? 10.149 13.073 -17.320 1.00 94.56 93 PRO A C 1
ATOM 730 O O . PRO A 1 93 ? 9.022 12.718 -17.641 1.00 94.56 93 PRO A O 1
ATOM 733 N N . ASP A 1 94 ? 10.737 14.122 -17.890 1.00 95.38 94 ASP A N 1
ATOM 734 C CA . ASP A 1 94 ? 10.122 14.985 -18.917 1.00 95.38 94 ASP A CA 1
ATOM 735 C C . ASP A 1 94 ? 9.649 14.237 -20.179 1.00 95.38 94 ASP A C 1
ATOM 737 O O . ASP A 1 94 ? 8.845 14.746 -20.955 1.00 95.38 94 ASP A O 1
ATOM 741 N N . THR A 1 95 ? 10.153 13.023 -20.396 1.00 95.25 95 THR A N 1
ATOM 742 C CA . THR A 1 95 ? 9.719 12.118 -21.461 1.00 95.25 95 THR A CA 1
ATOM 743 C C . THR A 1 95 ? 8.382 11.425 -21.177 1.00 95.25 95 THR A C 1
ATOM 745 O O . THR A 1 95 ? 7.832 10.821 -22.095 1.00 95.25 95 THR A O 1
ATOM 748 N N . ASP A 1 96 ? 7.871 11.471 -19.941 1.00 95.38 96 ASP A N 1
ATOM 749 C CA . ASP A 1 96 ? 6.590 10.880 -19.529 1.00 95.38 96 ASP A CA 1
ATOM 750 C C . ASP A 1 96 ? 5.406 11.784 -19.899 1.00 95.38 96 ASP A C 1
ATOM 752 O O . ASP A 1 96 ? 4.779 12.416 -19.055 1.00 95.38 96 ASP A O 1
ATOM 756 N N . LEU A 1 97 ? 5.121 11.871 -21.199 1.00 93.88 97 LEU A N 1
ATOM 757 C CA . LEU A 1 97 ? 4.085 12.762 -21.732 1.00 93.88 97 LEU A CA 1
ATOM 758 C C . LEU A 1 97 ? 2.658 12.372 -21.317 1.00 93.88 97 LEU A C 1
ATOM 760 O O . LEU A 1 97 ? 1.779 13.229 -21.330 1.00 93.88 97 LEU A O 1
ATOM 764 N N . ASP A 1 98 ? 2.436 11.101 -20.967 1.00 94.25 98 ASP A N 1
ATOM 765 C CA . ASP A 1 98 ? 1.123 10.586 -20.558 1.00 94.25 98 ASP A CA 1
ATOM 766 C C . ASP A 1 98 ? 0.977 10.475 -19.025 1.00 94.25 98 ASP A C 1
ATOM 768 O O . ASP A 1 98 ? 0.003 9.893 -18.554 1.00 94.25 98 ASP A O 1
ATOM 772 N N . GLU A 1 99 ? 1.944 10.989 -18.251 1.00 94.19 99 GLU A N 1
ATOM 773 C CA . GLU A 1 99 ? 1.931 11.020 -16.775 1.00 94.19 99 GLU A CA 1
ATOM 774 C C . GLU A 1 99 ? 1.713 9.642 -16.112 1.00 94.19 99 GLU A C 1
ATOM 776 O O . GLU A 1 99 ? 1.090 9.514 -15.055 1.00 94.19 99 GLU A O 1
ATOM 781 N N . GLN A 1 100 ? 2.229 8.583 -16.738 1.00 95.06 100 GLN A N 1
ATOM 782 C CA . GLN A 1 100 ? 1.958 7.192 -16.367 1.00 95.06 100 GLN A CA 1
ATOM 783 C C . GLN A 1 100 ? 3.005 6.604 -15.408 1.00 95.06 100 GLN A C 1
ATOM 785 O O . GLN A 1 100 ? 2.709 5.651 -14.680 1.00 95.06 100 GLN A O 1
ATOM 790 N N . ILE A 1 101 ? 4.222 7.159 -15.363 1.00 96.50 101 ILE A N 1
ATOM 791 C CA . ILE A 1 101 ? 5.306 6.644 -14.513 1.00 96.50 101 ILE A CA 1
ATOM 792 C C . ILE A 1 101 ? 4.964 6.705 -13.020 1.00 96.50 101 ILE A C 1
ATOM 794 O O . ILE A 1 101 ? 5.170 5.683 -12.357 1.00 96.50 101 ILE A O 1
ATOM 798 N N . PRO A 1 102 ? 4.412 7.808 -12.471 1.00 97.00 102 PRO A N 1
ATOM 799 C CA . PRO A 1 102 ? 4.101 7.870 -11.049 1.00 97.00 102 PRO A CA 1
ATOM 800 C C . PRO A 1 102 ? 3.168 6.747 -10.594 1.00 97.00 102 PRO A C 1
ATOM 802 O O . PRO A 1 102 ? 3.433 6.127 -9.570 1.00 97.00 102 PRO A O 1
ATOM 805 N N . ASP A 1 103 ? 2.120 6.435 -11.361 1.00 96.50 103 ASP A N 1
ATOM 806 C CA . ASP A 1 103 ? 1.140 5.407 -10.984 1.00 96.50 103 ASP A CA 1
ATOM 807 C C . ASP A 1 103 ? 1.721 3.988 -11.089 1.00 96.50 103 ASP A C 1
ATOM 809 O O . ASP A 1 103 ? 1.499 3.148 -10.214 1.00 96.50 103 ASP A O 1
ATOM 813 N N . LEU A 1 104 ? 2.531 3.721 -12.117 1.00 97.19 104 LEU A N 1
ATOM 814 C CA . LEU A 1 104 ? 3.227 2.440 -12.273 1.00 97.19 104 LEU A CA 1
ATOM 815 C C . LEU A 1 104 ? 4.226 2.197 -11.138 1.00 97.19 104 LEU A C 1
ATOM 817 O O . LEU A 1 104 ? 4.292 1.107 -10.570 1.00 97.19 104 LEU A O 1
ATOM 821 N N . PHE A 1 105 ? 4.991 3.226 -10.783 1.00 98.44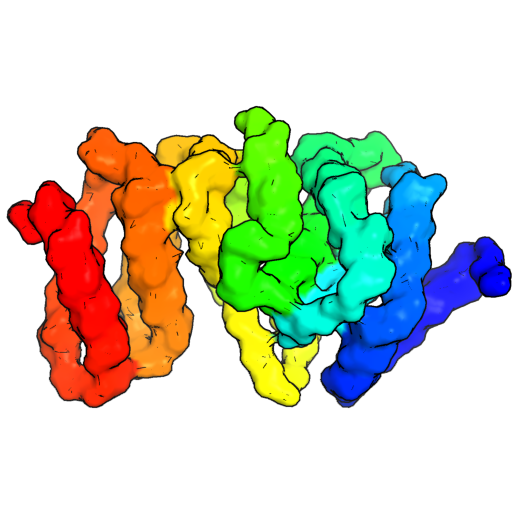 105 PHE A N 1
ATOM 822 C CA . PHE A 1 105 ? 5.994 3.146 -9.728 1.00 98.44 105 PHE A CA 1
ATOM 823 C C . PHE A 1 105 ? 5.348 3.074 -8.346 1.00 98.44 105 PHE A C 1
ATOM 825 O O . PHE A 1 105 ? 5.842 2.358 -7.476 1.00 98.44 105 PHE A O 1
ATOM 832 N N . LEU A 1 106 ? 4.198 3.720 -8.161 1.00 97.94 106 LEU A N 1
ATOM 833 C CA . LEU A 1 106 ? 3.383 3.563 -6.965 1.00 97.94 106 LEU A CA 1
ATOM 834 C C . LEU A 1 106 ? 2.955 2.104 -6.779 1.00 97.94 106 LEU A C 1
ATOM 836 O O . LEU A 1 106 ? 3.188 1.528 -5.719 1.00 97.94 106 LEU A O 1
ATOM 840 N N . ASN A 1 107 ? 2.409 1.478 -7.825 1.00 98.12 107 ASN A N 1
ATOM 841 C CA . ASN A 1 107 ? 2.007 0.072 -7.781 1.00 98.12 107 ASN A CA 1
ATOM 842 C C . ASN A 1 107 ? 3.206 -0.855 -7.525 1.00 98.12 107 ASN A C 1
ATOM 844 O O . ASN A 1 107 ? 3.107 -1.833 -6.779 1.00 98.12 107 ASN A O 1
ATOM 848 N N . LEU A 1 108 ? 4.370 -0.536 -8.091 1.00 98.38 108 LEU A N 1
ATOM 849 C CA . LEU A 1 108 ? 5.611 -1.243 -7.794 1.00 98.38 108 LEU A CA 1
ATOM 850 C C . LEU A 1 108 ? 5.991 -1.155 -6.310 1.00 98.38 108 LEU A C 1
ATOM 852 O O . LEU A 1 108 ? 6.299 -2.181 -5.714 1.00 98.38 108 LEU A O 1
ATOM 856 N N . LEU A 1 109 ? 5.921 0.022 -5.683 1.00 98.12 109 LEU A N 1
ATOM 857 C CA . LEU A 1 109 ? 6.222 0.156 -4.253 1.00 98.12 109 LEU A CA 1
ATOM 858 C C . LEU A 1 109 ? 5.195 -0.553 -3.368 1.00 98.12 109 LEU A C 1
ATOM 860 O O . LEU A 1 109 ? 5.579 -1.215 -2.404 1.00 98.12 109 LEU A O 1
ATOM 864 N N . ILE A 1 110 ? 3.904 -0.448 -3.696 1.00 98.12 110 ILE A N 1
ATOM 865 C CA . ILE A 1 110 ? 2.833 -1.096 -2.927 1.00 98.12 110 ILE A CA 1
ATOM 866 C C . ILE A 1 110 ? 2.993 -2.626 -2.980 1.00 98.12 110 ILE A C 1
ATOM 868 O O . ILE A 1 110 ? 2.937 -3.283 -1.941 1.00 98.12 110 ILE A O 1
ATOM 872 N N . SER A 1 111 ? 3.245 -3.195 -4.164 1.00 97.81 111 SER A N 1
ATOM 873 C CA . SER A 1 111 ? 3.495 -4.638 -4.321 1.00 97.81 111 SER A CA 1
ATOM 874 C C . SER A 1 111 ? 4.800 -5.079 -3.664 1.00 97.81 111 SER A C 1
ATOM 876 O O . SER A 1 111 ? 4.813 -6.066 -2.936 1.00 97.81 111 SER A O 1
ATOM 878 N N . PHE A 1 112 ? 5.885 -4.320 -3.830 1.00 97.44 112 PHE A N 1
ATOM 879 C CA . PHE A 1 112 ? 7.164 -4.601 -3.181 1.00 97.44 112 PHE A CA 1
ATOM 880 C C . PHE A 1 112 ? 7.023 -4.669 -1.655 1.00 97.44 112 PHE A C 1
ATOM 882 O O . PHE A 1 112 ? 7.601 -5.553 -1.023 1.00 97.44 112 PHE A O 1
ATOM 889 N N . ASN A 1 113 ? 6.224 -3.774 -1.069 1.00 97.44 113 ASN A N 1
ATOM 890 C CA . ASN A 1 113 ? 5.992 -3.710 0.367 1.00 97.44 113 ASN A CA 1
ATOM 891 C C . ASN A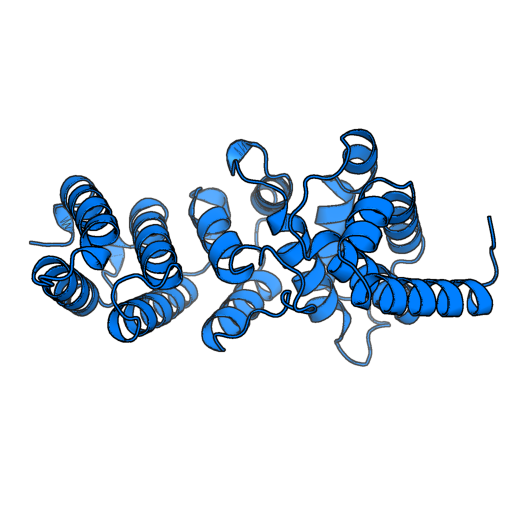 1 113 ? 5.343 -4.982 0.937 1.00 97.44 113 ASN A C 1
ATOM 893 O O . ASN A 1 113 ? 5.573 -5.296 2.102 1.00 97.44 113 ASN A O 1
ATOM 897 N N . LEU A 1 114 ? 4.553 -5.727 0.154 1.00 96.25 114 LEU A N 1
ATOM 898 C CA . LEU A 1 114 ? 3.858 -6.936 0.622 1.00 96.25 114 LEU A CA 1
ATOM 899 C C . LEU A 1 114 ? 4.802 -8.006 1.186 1.00 96.25 114 LEU A C 1
ATOM 901 O O . LEU A 1 114 ? 4.384 -8.778 2.036 1.00 96.25 114 LEU A O 1
ATOM 905 N N . GLN A 1 115 ? 6.063 -8.014 0.754 1.00 94.38 115 GLN A N 1
ATOM 906 C CA . GLN A 1 115 ? 7.057 -9.040 1.082 1.00 94.38 115 GLN A CA 1
ATOM 907 C C . GLN A 1 115 ? 7.555 -9.018 2.537 1.00 94.38 115 GLN A C 1
ATOM 909 O O . GLN A 1 115 ? 8.275 -9.925 2.949 1.00 94.38 115 GLN A O 1
ATOM 914 N N . PHE A 1 116 ? 7.259 -7.956 3.292 1.00 93.94 116 PHE A N 1
ATOM 915 C CA . PHE A 1 116 ? 7.873 -7.708 4.599 1.00 93.94 116 PHE A CA 1
ATOM 916 C C . PHE A 1 116 ? 6.858 -7.828 5.733 1.00 93.94 116 PHE A C 1
ATOM 918 O O . PHE A 1 116 ? 6.027 -6.942 5.899 1.00 93.94 116 PHE A O 1
ATOM 925 N N . ASP A 1 117 ? 6.956 -8.864 6.558 1.00 90.38 117 ASP A N 1
ATOM 926 C CA . ASP A 1 117 ? 6.097 -8.992 7.745 1.00 90.38 117 ASP A CA 1
ATOM 927 C C . ASP A 1 117 ? 6.547 -8.083 8.901 1.00 90.38 117 ASP A C 1
ATOM 929 O O . ASP A 1 117 ? 5.718 -7.583 9.658 1.00 90.38 117 ASP A O 1
ATOM 933 N N . GLU A 1 118 ? 7.856 -7.841 9.027 1.00 89.38 118 GLU A N 1
ATOM 934 C CA . GLU A 1 118 ? 8.435 -6.996 10.075 1.00 89.38 118 GLU A CA 1
ATOM 935 C C . GLU A 1 118 ? 8.717 -5.580 9.562 1.00 89.38 118 GLU A C 1
ATOM 937 O O . GLU A 1 118 ? 9.548 -5.373 8.671 1.00 89.38 118 GLU A O 1
ATOM 942 N N . GLU A 1 119 ? 8.088 -4.567 10.168 1.00 87.25 119 GLU A N 1
ATOM 943 C CA . GLU A 1 119 ? 8.261 -3.178 9.734 1.00 87.25 119 GLU A CA 1
ATOM 944 C C . GLU A 1 119 ? 9.687 -2.668 9.984 1.00 87.25 119 GLU A C 1
ATOM 946 O O . GLU A 1 119 ? 10.157 -1.768 9.293 1.00 87.25 119 GLU A O 1
ATOM 951 N N . THR A 1 120 ? 10.409 -3.226 10.960 1.00 84.94 120 THR A N 1
ATOM 952 C CA . THR A 1 120 ? 11.804 -2.876 11.294 1.00 84.94 120 THR A CA 1
ATOM 953 C C . THR A 1 120 ? 12.774 -3.162 10.150 1.00 84.94 120 THR A C 1
ATOM 955 O O . THR A 1 120 ? 13.690 -2.371 9.921 1.00 84.94 120 THR A O 1
ATOM 958 N N . LEU A 1 121 ? 12.538 -4.249 9.414 1.00 87.00 121 LEU A N 1
ATOM 959 C CA . LEU A 1 121 ? 13.391 -4.739 8.330 1.00 87.00 121 LEU A CA 1
ATOM 960 C C . LEU A 1 121 ? 12.957 -4.240 6.949 1.00 87.00 121 LEU A C 1
ATOM 962 O O . LEU A 1 121 ? 13.598 -4.568 5.954 1.00 87.00 121 LEU A O 1
ATOM 966 N N . ASN A 1 122 ? 11.883 -3.455 6.876 1.00 93.19 122 ASN A N 1
ATOM 967 C CA . ASN A 1 122 ? 11.312 -3.003 5.619 1.00 93.19 122 ASN A CA 1
ATOM 968 C C . ASN A 1 122 ? 12.167 -1.883 4.982 1.00 93.19 122 ASN A C 1
ATOM 970 O O . ASN A 1 122 ? 12.180 -0.753 5.492 1.00 93.19 122 ASN A O 1
ATOM 974 N N . PRO A 1 123 ? 12.852 -2.143 3.851 1.00 94.38 123 PRO A N 1
ATOM 975 C CA . PRO A 1 123 ? 13.736 -1.165 3.232 1.00 94.38 123 PRO A CA 1
ATOM 976 C C . PRO A 1 123 ? 12.967 0.009 2.613 1.00 94.38 123 PRO A C 1
ATOM 978 O O . PRO A 1 123 ? 13.538 1.093 2.512 1.00 94.38 123 PRO A O 1
ATOM 981 N N . LEU A 1 124 ? 11.683 -0.156 2.263 1.00 95.94 124 LEU A N 1
ATOM 982 C CA . LEU A 1 124 ? 10.841 0.950 1.795 1.00 95.94 124 LEU A CA 1
ATOM 983 C C . LEU A 1 124 ? 10.634 1.993 2.895 1.00 95.94 124 LEU A C 1
ATOM 985 O O . LEU A 1 124 ? 10.756 3.186 2.631 1.00 95.94 124 LEU A O 1
ATOM 989 N N . LEU A 1 125 ? 10.377 1.562 4.134 1.00 95.94 125 LEU A N 1
ATOM 990 C CA . LEU A 1 125 ? 10.230 2.497 5.254 1.00 95.94 125 LEU A CA 1
ATOM 991 C C . LEU A 1 125 ? 11.536 3.242 5.534 1.00 95.94 125 LEU A C 1
ATOM 993 O O . LEU A 1 125 ? 11.504 4.443 5.769 1.00 95.94 125 LEU A O 1
ATOM 997 N N . VAL A 1 126 ? 12.679 2.557 5.439 1.00 94.81 126 VAL A N 1
ATOM 998 C CA . VAL A 1 126 ? 13.999 3.196 5.576 1.00 94.81 126 VAL A CA 1
ATOM 999 C C . VAL A 1 126 ? 14.234 4.227 4.465 1.00 94.81 126 VAL A C 1
ATOM 1001 O O . VAL A 1 126 ? 14.668 5.336 4.756 1.00 94.81 126 VAL A O 1
ATOM 1004 N N . ALA A 1 127 ? 13.888 3.910 3.213 1.00 95.62 127 ALA A N 1
ATOM 1005 C CA . ALA A 1 127 ? 14.023 4.846 2.095 1.00 95.62 127 ALA A CA 1
ATOM 1006 C C . ALA A 1 127 ? 13.126 6.084 2.264 1.00 95.62 127 ALA A C 1
ATOM 1008 O O . ALA A 1 127 ? 13.510 7.192 1.896 1.00 95.62 127 ALA A O 1
ATOM 1009 N N . LEU A 1 128 ? 11.927 5.903 2.824 1.00 95.94 128 LEU A N 1
ATOM 1010 C CA . LEU A 1 128 ? 10.992 6.986 3.129 1.00 95.94 128 LEU A CA 1
ATOM 1011 C C . LEU A 1 128 ? 11.439 7.830 4.330 1.00 95.94 128 LEU A C 1
ATOM 1013 O O . LEU A 1 128 ? 11.240 9.042 4.306 1.00 95.94 128 LEU A O 1
ATOM 1017 N N . ASP A 1 129 ? 12.078 7.224 5.335 1.00 92.56 129 ASP A N 1
ATOM 1018 C CA . ASP A 1 129 ? 12.636 7.917 6.506 1.00 92.56 129 ASP A CA 1
ATOM 1019 C C . ASP A 1 129 ? 13.725 8.937 6.118 1.00 92.56 129 ASP A C 1
ATOM 1021 O O . ASP A 1 129 ? 13.909 9.946 6.799 1.00 92.56 129 ASP A O 1
ATOM 1025 N N . GLU A 1 130 ? 14.440 8.707 5.014 1.00 91.44 130 GLU A N 1
ATOM 1026 C CA . GLU A 1 130 ? 15.466 9.623 4.502 1.00 91.44 130 GLU A CA 1
ATOM 1027 C C . GLU A 1 130 ? 14.887 10.852 3.778 1.00 91.44 130 GLU A C 1
ATOM 1029 O O . GLU A 1 130 ? 15.621 11.798 3.471 1.00 91.44 130 GLU A O 1
ATOM 1034 N N . ARG A 1 131 ? 13.580 10.865 3.484 1.00 91.81 131 ARG A N 1
ATOM 1035 C CA . ARG A 1 131 ? 12.951 11.937 2.705 1.00 91.81 131 ARG A CA 1
ATOM 1036 C C . ARG A 1 131 ? 12.441 13.059 3.598 1.00 91.81 131 ARG A C 1
ATOM 1038 O O . ARG A 1 131 ? 11.811 12.838 4.624 1.00 91.81 131 ARG A O 1
ATOM 1045 N N . GLN A 1 132 ? 12.626 14.294 3.134 1.00 87.56 132 GLN A N 1
ATOM 1046 C CA . GLN A 1 132 ? 11.985 15.463 3.748 1.00 87.56 132 GLN A CA 1
ATOM 1047 C C . GLN A 1 132 ? 10.498 15.562 3.379 1.00 87.56 132 GLN A C 1
ATOM 1049 O O . GLN A 1 132 ? 9.700 16.081 4.157 1.00 87.56 132 GLN A O 1
ATOM 1054 N N . SER A 1 133 ? 10.131 15.088 2.186 1.00 90.75 133 SER A N 1
ATOM 1055 C CA . SER A 1 133 ? 8.758 15.058 1.691 1.00 90.75 133 SER A CA 1
ATOM 1056 C C . SER A 1 133 ? 8.542 13.912 0.696 1.00 90.75 133 SER A C 1
ATOM 1058 O O . SER A 1 133 ? 9.460 13.468 -0.002 1.00 90.75 133 SER A O 1
ATOM 1060 N N . ALA A 1 134 ? 7.302 13.434 0.645 1.00 94.19 134 ALA A N 1
ATOM 1061 C CA . ALA A 1 134 ? 6.826 12.420 -0.292 1.00 94.19 134 ALA A CA 1
ATOM 1062 C C . ALA A 1 134 ? 5.369 12.744 -0.660 1.00 94.19 134 ALA A C 1
ATOM 1064 O O . ALA A 1 134 ? 4.450 12.009 -0.305 1.00 94.19 134 ALA A O 1
ATOM 1065 N N . LYS A 1 135 ? 5.156 13.935 -1.237 1.00 95.25 135 LYS A N 1
ATOM 1066 C CA . LYS A 1 135 ? 3.827 14.535 -1.389 1.00 95.25 135 LYS A CA 1
ATOM 1067 C C . LYS A 1 135 ? 3.014 13.810 -2.457 1.00 95.25 135 LYS A C 1
ATOM 1069 O O . LYS A 1 135 ? 1.880 13.425 -2.194 1.00 95.25 135 LYS A O 1
ATOM 1074 N N . ALA A 1 136 ? 3.584 13.620 -3.647 1.00 95.94 136 ALA A N 1
ATOM 1075 C CA . ALA A 1 136 ? 2.892 12.920 -4.724 1.00 95.94 136 ALA A CA 1
ATOM 1076 C C . ALA A 1 136 ? 2.597 11.471 -4.320 1.00 95.94 136 ALA A C 1
ATOM 1078 O O . ALA A 1 136 ? 1.498 10.970 -4.562 1.00 95.94 136 ALA A O 1
ATOM 1079 N N . PHE A 1 137 ? 3.552 10.823 -3.646 1.00 97.38 137 PHE A N 1
ATOM 1080 C CA . PHE A 1 137 ? 3.371 9.491 -3.084 1.00 97.38 137 PHE A CA 1
ATOM 1081 C C . PHE A 1 137 ? 2.209 9.447 -2.082 1.00 97.38 137 PHE A C 1
ATOM 1083 O O . PHE A 1 137 ? 1.283 8.658 -2.279 1.00 97.38 137 PHE A O 1
ATOM 1090 N N . SER A 1 138 ? 2.227 10.290 -1.041 1.00 96.94 138 SER A N 1
ATOM 1091 C CA . SER A 1 138 ? 1.240 10.256 0.047 1.00 96.94 138 SER A CA 1
ATOM 1092 C C . SER A 1 138 ? -0.174 10.607 -0.426 1.00 96.94 138 SER A C 1
ATOM 1094 O O . SER A 1 138 ? -1.125 9.906 -0.072 1.00 96.94 138 SER A O 1
ATOM 1096 N N . GLU A 1 139 ? -0.322 11.621 -1.284 1.00 96.00 139 GLU A N 1
ATOM 1097 C CA . GLU A 1 139 ? -1.611 12.016 -1.864 1.00 96.00 139 GLU A CA 1
ATOM 1098 C C . GLU A 1 139 ? -2.202 10.895 -2.735 1.00 96.00 139 GLU A C 1
ATOM 1100 O O . GLU A 1 139 ? -3.387 10.565 -2.610 1.00 96.00 139 GLU A O 1
ATOM 1105 N N . LYS A 1 140 ? -1.386 10.260 -3.590 1.00 96.12 140 LYS A N 1
ATOM 1106 C CA . LYS A 1 140 ? -1.860 9.198 -4.488 1.00 96.12 140 LYS A CA 1
ATOM 1107 C C . LYS A 1 140 ? -2.235 7.919 -3.740 1.00 96.12 140 LYS A C 1
ATOM 1109 O O . LYS A 1 140 ? -3.303 7.374 -4.015 1.00 96.12 140 LYS A O 1
ATOM 1114 N N . ILE A 1 141 ? -1.435 7.443 -2.777 1.00 97.06 141 ILE A N 1
ATOM 1115 C CA . ILE A 1 141 ? -1.820 6.242 -2.005 1.00 97.06 141 ILE A CA 1
ATOM 1116 C C . ILE A 1 141 ? -3.081 6.479 -1.171 1.00 97.06 141 ILE A C 1
ATOM 1118 O O . ILE A 1 141 ? -3.883 5.562 -1.006 1.00 97.06 141 ILE A O 1
ATOM 1122 N N . LEU A 1 142 ? -3.297 7.705 -0.685 1.00 97.06 142 LEU A N 1
ATOM 1123 C CA . LEU A 1 142 ? -4.507 8.065 0.049 1.00 97.06 142 LEU A CA 1
ATOM 1124 C C . LEU A 1 142 ? -5.736 8.085 -0.865 1.00 97.06 142 LEU A C 1
ATOM 1126 O O . LEU A 1 142 ? -6.791 7.569 -0.492 1.00 97.06 142 LEU A O 1
ATOM 1130 N N . LEU A 1 143 ? -5.588 8.614 -2.084 1.00 95.88 143 LEU A N 1
ATOM 1131 C CA . LEU A 1 143 ? -6.626 8.552 -3.109 1.00 95.88 143 LEU A CA 1
ATOM 1132 C C . LEU A 1 143 ? -6.984 7.103 -3.458 1.00 95.88 143 LEU A C 1
ATOM 1134 O O . LEU A 1 143 ? -8.168 6.781 -3.559 1.00 95.88 143 LEU A O 1
ATOM 1138 N N . LEU A 1 144 ? -5.980 6.238 -3.627 1.00 95.75 144 LEU A N 1
ATOM 1139 C CA . LEU A 1 144 ? -6.192 4.820 -3.910 1.00 95.75 144 LEU A CA 1
ATOM 1140 C C . LEU A 1 144 ? -6.908 4.117 -2.754 1.00 95.75 144 LEU A C 1
ATOM 1142 O O . LEU A 1 144 ? -7.885 3.414 -2.990 1.00 95.75 144 LEU A O 1
ATOM 1146 N N . LEU A 1 145 ? -6.502 4.366 -1.504 1.00 96.19 145 LEU A N 1
ATOM 1147 C CA . LEU A 1 145 ? -7.176 3.790 -0.338 1.00 96.19 145 LEU A CA 1
ATOM 1148 C C . LEU A 1 145 ? -8.651 4.213 -0.268 1.00 96.19 145 LEU A C 1
ATOM 1150 O O . LEU A 1 145 ? -9.509 3.403 0.069 1.00 96.19 145 LEU A O 1
ATOM 1154 N N . ASN A 1 146 ? -8.966 5.462 -0.626 1.00 95.00 146 ASN A N 1
ATOM 1155 C CA . ASN A 1 146 ? -10.343 5.957 -0.636 1.00 95.00 146 ASN A CA 1
ATOM 1156 C C . ASN A 1 146 ? -11.233 5.287 -1.701 1.00 95.00 146 ASN A C 1
ATOM 1158 O O . ASN A 1 146 ? -12.456 5.319 -1.556 1.00 95.00 146 ASN A O 1
ATOM 1162 N N . ARG A 1 147 ? -10.645 4.704 -2.758 1.00 93.06 147 ARG A N 1
ATOM 1163 C CA . ARG A 1 147 ? -11.368 3.950 -3.798 1.00 93.06 147 ARG A CA 1
ATOM 1164 C C . ARG A 1 147 ? -11.743 2.530 -3.368 1.00 93.06 147 ARG A C 1
ATOM 1166 O O . ARG A 1 147 ? -12.539 1.914 -4.058 1.00 93.06 147 ARG A O 1
ATOM 1173 N N . GLU A 1 148 ? -11.200 2.040 -2.250 1.00 83.06 148 GLU A N 1
ATOM 1174 C CA . GLU A 1 148 ? -11.501 0.718 -1.664 1.00 83.06 148 GLU A CA 1
ATOM 1175 C C . GLU A 1 148 ? -11.178 -0.487 -2.571 1.00 83.06 148 GLU A C 1
ATOM 1177 O O . GLU A 1 148 ? -11.569 -1.616 -2.276 1.00 83.06 148 GLU A O 1
ATOM 1182 N N . GLU A 1 149 ? -10.412 -0.260 -3.640 1.00 85.06 149 GLU A N 1
ATOM 1183 C CA . GLU A 1 149 ? -9.912 -1.287 -4.551 1.00 85.06 149 GLU A CA 1
ATOM 1184 C C . GLU A 1 149 ? -8.406 -1.480 -4.354 1.00 85.06 149 GLU A C 1
ATOM 1186 O O . GLU A 1 149 ? -7.649 -0.520 -4.183 1.00 85.06 149 GLU A O 1
ATOM 1191 N N . ASP A 1 150 ? -7.960 -2.735 -4.389 1.00 92.12 150 ASP A N 1
ATOM 1192 C CA . ASP A 1 150 ? -6.546 -3.076 -4.288 1.00 92.12 150 ASP A CA 1
ATOM 1193 C C . ASP A 1 150 ? -5.898 -3.098 -5.687 1.00 92.12 150 ASP A C 1
ATOM 1195 O O . ASP A 1 150 ? -6.166 -4.024 -6.457 1.00 92.12 150 ASP A O 1
ATOM 1199 N N . PRO A 1 151 ? -5.011 -2.140 -6.028 1.00 92.81 151 PRO A N 1
ATOM 1200 C CA . PRO A 1 151 ? -4.384 -2.086 -7.350 1.00 92.81 151 PRO A CA 1
ATOM 1201 C C . PRO A 1 151 ? -3.407 -3.244 -7.603 1.00 92.81 151 PRO A C 1
ATOM 1203 O O . PRO A 1 151 ? -2.990 -3.457 -8.741 1.00 92.81 151 PRO A O 1
ATOM 1206 N N . ILE A 1 152 ? -3.010 -3.976 -6.557 1.00 95.62 152 ILE A N 1
ATOM 1207 C CA . ILE A 1 152 ? -2.023 -5.059 -6.629 1.00 95.62 152 ILE A CA 1
ATOM 1208 C C . ILE A 1 152 ? -2.682 -6.432 -6.745 1.00 95.62 152 ILE A C 1
ATOM 1210 O O . ILE A 1 152 ? -2.024 -7.390 -7.159 1.00 95.62 152 ILE A O 1
ATOM 1214 N N . ARG A 1 153 ? -3.987 -6.545 -6.470 1.00 90.94 153 ARG A N 1
ATOM 1215 C CA . ARG A 1 153 ? -4.756 -7.773 -6.714 1.00 90.94 153 ARG A CA 1
ATOM 1216 C C . ARG A 1 153 ? -5.032 -7.935 -8.219 1.00 90.94 153 ARG A C 1
ATOM 1218 O O . ARG A 1 153 ? -6.165 -7.880 -8.673 1.00 90.94 153 ARG A O 1
ATOM 1225 N N . ILE A 1 154 ? -3.959 -8.117 -8.992 1.00 89.81 154 ILE A N 1
ATOM 1226 C CA . ILE A 1 154 ? -3.959 -8.273 -10.457 1.00 89.81 154 ILE A CA 1
ATOM 1227 C C . ILE A 1 154 ? -4.411 -9.687 -10.852 1.00 89.81 154 ILE A C 1
ATOM 1229 O O . ILE A 1 154 ? -5.001 -9.879 -11.914 1.00 89.81 154 ILE A O 1
ATOM 1233 N N . PHE A 1 155 ? -4.124 -10.678 -10.002 1.00 92.19 155 PHE A N 1
ATOM 1234 C CA . PHE A 1 155 ? -4.431 -12.087 -10.236 1.00 92.19 155 PHE A CA 1
ATOM 1235 C C . PHE A 1 155 ? -5.263 -12.678 -9.096 1.00 92.19 155 PHE A C 1
ATOM 1237 O O . PHE A 1 155 ? -5.037 -12.370 -7.923 1.00 92.19 155 PHE A O 1
ATOM 1244 N N . ASP A 1 156 ? -6.142 -13.619 -9.440 1.00 92.44 156 ASP A N 1
ATOM 1245 C CA . ASP A 1 156 ? -6.992 -14.367 -8.502 1.00 92.44 156 ASP A CA 1
ATOM 1246 C C . ASP A 1 156 ? -6.302 -15.627 -7.948 1.00 92.44 156 ASP A C 1
ATOM 1248 O O . ASP A 1 156 ? -6.935 -16.642 -7.658 1.00 92.44 156 ASP A O 1
ATOM 1252 N N . HIS A 1 157 ? -4.973 -15.584 -7.814 1.00 93.25 157 HIS A N 1
ATOM 1253 C CA . HIS A 1 157 ? -4.194 -16.692 -7.264 1.00 93.25 157 HIS A CA 1
ATOM 1254 C C . HIS A 1 157 ? -4.449 -16.866 -5.762 1.00 93.25 157 HIS A C 1
ATOM 1256 O O . HIS A 1 157 ? -4.643 -15.887 -5.033 1.00 93.25 157 HIS A O 1
ATOM 1262 N N . GLU A 1 158 ? -4.374 -18.118 -5.299 1.00 92.00 158 GLU A N 1
ATOM 1263 C CA . GLU A 1 158 ? -4.592 -18.502 -3.899 1.00 92.00 158 GLU A CA 1
ATOM 1264 C C . GLU A 1 158 ? -3.328 -19.089 -3.234 1.00 92.00 158 GLU A C 1
ATOM 1266 O O . GLU A 1 158 ? -2.619 -19.889 -3.858 1.00 92.00 158 GLU A O 1
ATOM 1271 N N . PRO A 1 159 ? -3.042 -18.794 -1.950 1.00 92.44 159 PRO A N 1
ATOM 1272 C CA . PRO A 1 159 ? -3.827 -17.939 -1.061 1.00 92.44 159 PRO A CA 1
ATOM 1273 C C . PRO A 1 159 ? -3.724 -16.462 -1.454 1.00 92.44 159 PRO A C 1
ATOM 1275 O O . PRO A 1 159 ? -2.662 -16.006 -1.877 1.00 92.44 159 PRO A O 1
ATOM 1278 N N . ALA A 1 160 ? -4.824 -15.727 -1.307 1.00 91.69 160 ALA A N 1
ATOM 1279 C CA . ALA A 1 160 ? -4.818 -14.288 -1.527 1.00 91.69 160 ALA A CA 1
ATOM 1280 C C . ALA A 1 160 ? -3.850 -13.569 -0.558 1.00 91.69 160 ALA A C 1
ATOM 1282 O O . ALA A 1 160 ? -3.894 -13.836 0.649 1.00 91.69 160 ALA A O 1
ATOM 1283 N N . PRO A 1 161 ? -2.994 -12.650 -1.049 1.00 93.38 161 PRO A N 1
ATOM 1284 C CA . PRO A 1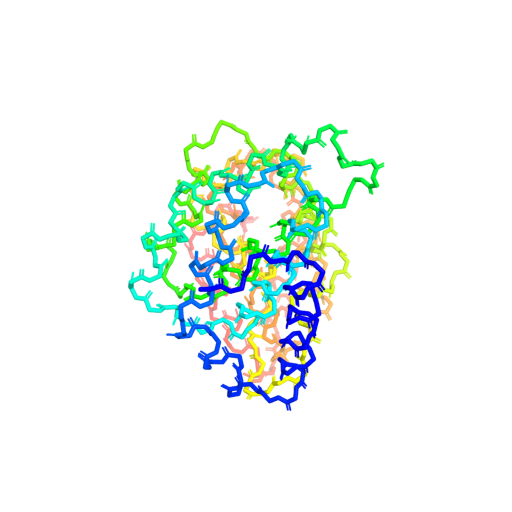 161 ? -2.171 -11.807 -0.191 1.00 93.38 161 PRO A CA 1
ATOM 1285 C C . PRO A 1 161 ? -3.057 -10.834 0.608 1.00 93.38 161 PRO A C 1
ATOM 1287 O O . PRO A 1 161 ? -4.218 -10.601 0.248 1.00 93.38 161 PRO A O 1
ATOM 1290 N N . PRO A 1 162 ? -2.539 -10.238 1.699 1.00 93.50 162 PRO A N 1
ATOM 1291 C CA . PRO A 1 162 ? -3.264 -9.197 2.415 1.00 93.50 162 PRO A CA 1
ATOM 1292 C C . PRO A 1 162 ? -3.516 -7.989 1.507 1.00 93.50 162 PRO A C 1
ATOM 1294 O O . PRO A 1 162 ? -2.760 -7.736 0.570 1.00 93.50 162 PRO A O 1
ATOM 1297 N N . HIS A 1 163 ? -4.542 -7.199 1.835 1.00 95.56 163 HIS A N 1
ATOM 1298 C CA . HIS A 1 163 ? -4.830 -5.972 1.099 1.00 95.56 163 HIS A CA 1
ATOM 1299 C C . HIS A 1 163 ? -3.613 -5.036 1.141 1.00 95.56 163 HIS A C 1
ATOM 1301 O O . HIS A 1 163 ? -3.213 -4.541 2.198 1.00 95.56 163 HIS A O 1
ATOM 1307 N N . SER A 1 164 ? -3.048 -4.770 -0.031 1.00 97.00 164 SER A N 1
ATOM 1308 C CA . SER A 1 164 ? -1.717 -4.197 -0.204 1.00 97.00 164 SER A CA 1
ATOM 1309 C C . SER A 1 164 ? -1.615 -2.759 0.304 1.00 97.00 164 SER A C 1
ATOM 1311 O O . SER A 1 164 ? -0.703 -2.435 1.066 1.00 97.00 164 SER A O 1
ATOM 1313 N N . LEU A 1 165 ? -2.606 -1.918 -0.015 1.00 96.69 165 LEU A N 1
ATOM 1314 C CA . LEU A 1 165 ? -2.704 -0.553 0.503 1.00 96.69 165 LEU A CA 1
ATOM 1315 C C . LEU A 1 165 ? -2.892 -0.536 2.019 1.00 96.69 165 LEU A C 1
ATOM 1317 O O . LEU A 1 165 ? -2.147 0.148 2.708 1.00 96.69 165 LEU A O 1
ATOM 1321 N N . LEU A 1 166 ? -3.837 -1.307 2.564 1.00 96.56 166 LEU A N 1
ATOM 1322 C CA . LEU A 1 166 ? -4.040 -1.387 4.016 1.00 96.56 166 LEU A CA 1
ATOM 1323 C C . LEU A 1 166 ? -2.765 -1.823 4.745 1.00 96.56 166 L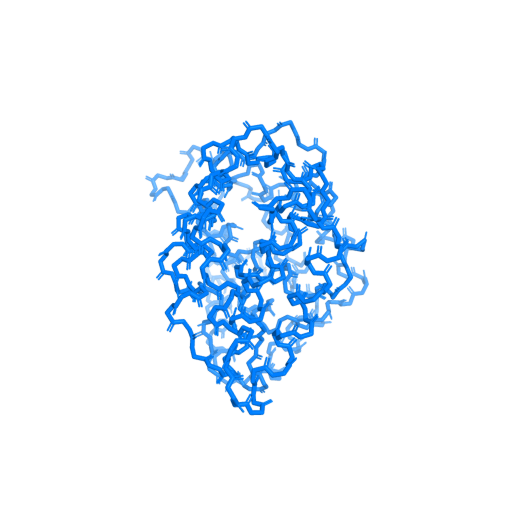EU A C 1
ATOM 1325 O O . LEU A 1 166 ? -2.414 -1.251 5.778 1.00 96.56 166 LEU A O 1
ATOM 1329 N N . LYS A 1 167 ? -2.049 -2.806 4.192 1.00 97.06 167 LYS A N 1
ATOM 1330 C CA . LYS A 1 167 ? -0.753 -3.253 4.703 1.00 97.06 167 LYS A CA 1
ATOM 1331 C C . LYS A 1 167 ? 0.272 -2.117 4.654 1.00 97.06 167 LYS A C 1
ATOM 1333 O O . LYS A 1 167 ? 0.868 -1.812 5.681 1.00 97.06 167 LYS A O 1
ATOM 1338 N N . LEU A 1 168 ? 0.419 -1.436 3.515 1.00 97.75 168 LEU A N 1
ATOM 1339 C CA . LEU A 1 168 ? 1.315 -0.284 3.373 1.00 97.75 168 LEU A CA 1
ATOM 1340 C C . LEU A 1 168 ? 0.987 0.833 4.372 1.00 97.75 168 LEU A C 1
ATOM 1342 O O . LEU A 1 168 ? 1.885 1.347 5.026 1.00 97.75 168 LEU A O 1
ATOM 1346 N N . PHE A 1 169 ? -0.284 1.190 4.546 1.00 98.00 169 PHE A N 1
ATOM 1347 C CA . PHE A 1 169 ? -0.686 2.205 5.519 1.00 98.00 169 PHE A CA 1
ATOM 1348 C C . PHE A 1 169 ? -0.361 1.781 6.954 1.00 98.00 169 PHE A C 1
ATOM 1350 O O . PHE A 1 169 ? 0.154 2.592 7.722 1.00 98.00 169 PHE A O 1
ATOM 1357 N N . LYS A 1 170 ? -0.588 0.516 7.330 1.00 97.62 170 LYS A N 1
ATOM 1358 C CA . LYS A 1 170 ? -0.159 0.024 8.648 1.00 97.62 170 LYS A CA 1
ATOM 1359 C C . LYS A 1 170 ? 1.348 0.208 8.827 1.00 97.62 170 LYS A C 1
ATOM 1361 O O . LYS A 1 170 ? 1.766 0.704 9.873 1.00 97.62 170 LYS A O 1
ATOM 1366 N N . ASP A 1 171 ? 2.152 -0.127 7.828 1.00 97.75 171 ASP A N 1
ATOM 1367 C CA . ASP A 1 171 ? 3.608 0.011 7.898 1.00 97.75 171 ASP A CA 1
ATOM 1368 C C . ASP A 1 171 ? 4.054 1.473 7.986 1.00 97.75 171 ASP A C 1
ATOM 1370 O O . ASP A 1 171 ? 4.843 1.825 8.860 1.00 97.75 171 ASP A O 1
ATOM 1374 N N . LEU A 1 172 ? 3.505 2.350 7.143 1.00 97.38 172 LEU A N 1
ATOM 1375 C CA . LEU A 1 172 ? 3.817 3.783 7.138 1.00 97.38 172 LEU A CA 1
ATOM 1376 C C . LEU A 1 172 ? 3.468 4.452 8.467 1.00 97.38 172 LEU A C 1
ATOM 1378 O O . LEU A 1 172 ? 4.197 5.320 8.941 1.00 97.38 172 LEU A O 1
ATOM 1382 N N . PHE A 1 173 ? 2.374 4.036 9.101 1.00 97.56 173 PHE A N 1
ATOM 138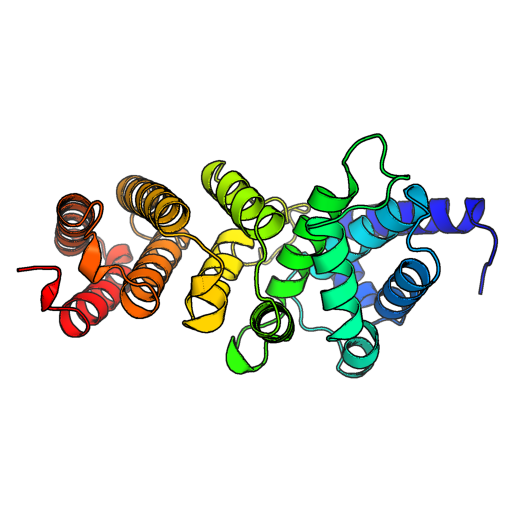3 C CA . PHE A 1 173 ? 1.963 4.557 10.402 1.00 97.56 173 PHE A CA 1
ATOM 1384 C C . PHE A 1 173 ? 2.545 3.762 11.577 1.00 97.56 173 PHE A C 1
ATOM 1386 O O . PHE A 1 173 ? 2.192 4.041 12.720 1.00 97.56 173 PHE A O 1
ATOM 1393 N N . SER A 1 174 ? 3.458 2.810 11.350 1.00 95.81 174 SER A N 1
ATOM 1394 C CA . SER A 1 174 ? 4.156 2.087 12.428 1.00 95.81 174 SER A CA 1
ATOM 1395 C C . SER A 1 174 ? 5.235 2.933 13.117 1.00 95.81 174 SER A C 1
ATOM 1397 O O . SER A 1 174 ? 5.509 2.730 14.302 1.00 95.81 174 SER A O 1
ATOM 1399 N N . ARG A 1 175 ? 5.798 3.926 12.410 1.00 94.12 175 ARG A N 1
ATOM 1400 C CA . ARG A 1 175 ? 6.845 4.836 12.896 1.00 94.12 175 ARG A CA 1
ATOM 1401 C C . ARG A 1 175 ? 6.427 6.292 12.731 1.00 94.12 175 ARG A C 1
ATOM 1403 O O . ARG A 1 175 ? 5.722 6.657 11.793 1.00 94.12 175 ARG A O 1
ATOM 1410 N N . ARG A 1 176 ? 6.913 7.149 13.632 1.00 94.44 176 ARG A N 1
ATOM 1411 C CA . ARG A 1 176 ? 6.612 8.585 13.588 1.00 94.44 176 ARG A CA 1
ATOM 1412 C C . ARG A 1 176 ? 7.222 9.268 12.363 1.00 94.44 176 ARG A C 1
ATOM 1414 O O . ARG A 1 176 ? 6.541 10.077 11.745 1.00 94.44 176 ARG A O 1
ATOM 1421 N N . SER A 1 177 ? 8.454 8.922 12.003 1.00 94.00 177 SER A N 1
ATOM 1422 C CA . SER A 1 177 ? 9.184 9.491 10.863 1.00 94.00 177 SER A CA 1
ATOM 1423 C C . SER A 1 177 ? 8.438 9.309 9.538 1.00 94.00 177 SER A C 1
ATOM 1425 O O . SER A 1 177 ? 8.144 10.295 8.871 1.00 94.00 177 SER A O 1
ATOM 1427 N N . THR A 1 178 ? 8.000 8.091 9.216 1.00 95.44 178 THR A N 1
ATOM 1428 C CA . THR A 1 178 ? 7.199 7.823 8.011 1.00 95.44 178 THR A CA 1
ATOM 1429 C C . THR A 1 178 ? 5.790 8.414 8.090 1.00 95.44 178 THR A C 1
ATOM 1431 O O . THR A 1 178 ? 5.277 8.910 7.089 1.00 95.44 178 THR A O 1
ATOM 1434 N N . SER A 1 179 ? 5.161 8.442 9.272 1.00 95.56 179 SER A N 1
ATOM 1435 C CA . SER A 1 179 ? 3.833 9.060 9.428 1.00 95.56 179 SER A CA 1
ATOM 1436 C C . SER A 1 179 ? 3.841 10.585 9.235 1.00 95.56 179 SER A C 1
ATOM 1438 O O . SER A 1 179 ? 2.834 11.152 8.823 1.00 95.56 179 SER A O 1
ATOM 1440 N N . GLN A 1 180 ? 4.975 11.257 9.483 1.00 94.62 180 GLN A N 1
ATOM 1441 C CA . GLN A 1 180 ? 5.131 12.707 9.297 1.00 94.62 180 GLN A CA 1
ATOM 1442 C C . GLN A 1 180 ? 5.142 13.136 7.824 1.00 94.62 180 GLN A C 1
ATOM 1444 O O . GLN A 1 180 ? 4.994 14.324 7.544 1.00 94.62 180 GLN A O 1
ATOM 1449 N N . LEU A 1 181 ? 5.270 12.189 6.888 1.00 95.44 181 LEU A N 1
ATOM 1450 C CA . LEU A 1 181 ? 5.115 12.448 5.454 1.00 95.44 181 LEU A CA 1
ATOM 1451 C C . LEU A 1 181 ? 3.665 12.791 5.072 1.00 95.44 181 LEU A C 1
ATOM 1453 O O . LEU A 1 181 ? 3.431 13.347 4.000 1.00 95.44 181 LEU A O 1
ATOM 1457 N N . PHE A 1 182 ? 2.700 12.476 5.942 1.00 96.50 182 PHE A N 1
ATOM 1458 C CA . PHE A 1 182 ? 1.303 12.865 5.795 1.00 96.50 182 PHE A CA 1
ATOM 1459 C C . PHE A 1 182 ? 1.047 14.159 6.562 1.00 96.50 182 PHE A C 1
ATOM 1461 O O . PHE A 1 182 ? 1.244 14.229 7.779 1.00 96.50 182 PHE A O 1
ATOM 1468 N N . TYR A 1 183 ? 0.546 15.185 5.875 1.00 93.38 183 TYR A N 1
ATOM 1469 C CA . TYR A 1 183 ? 0.163 16.421 6.541 1.00 93.38 183 TYR A CA 1
ATOM 1470 C C . TYR A 1 183 ? -1.084 16.208 7.410 1.00 93.38 183 TYR A C 1
ATOM 1472 O O . TYR A 1 183 ? -1.810 15.214 7.302 1.00 93.38 183 TYR A O 1
ATOM 1480 N N . THR A 1 184 ? -1.386 17.177 8.278 1.00 94.31 184 THR A N 1
ATOM 1481 C CA . THR A 1 184 ? -2.549 17.105 9.176 1.00 94.31 184 THR A CA 1
ATOM 1482 C C . THR A 1 184 ? -3.862 16.900 8.416 1.00 94.31 184 THR A C 1
ATOM 1484 O O . THR A 1 184 ? -4.739 16.187 8.896 1.00 94.31 184 THR A O 1
ATOM 1487 N N . ASN A 1 185 ? -4.014 17.497 7.230 1.00 95.50 185 ASN A N 1
ATOM 1488 C CA . ASN A 1 185 ? -5.211 17.308 6.407 1.00 95.50 185 ASN A CA 1
ATOM 1489 C C . ASN A 1 185 ? -5.282 15.897 5.813 1.00 95.50 185 ASN A C 1
ATOM 1491 O O . ASN A 1 185 ? -6.344 15.284 5.877 1.00 95.50 185 ASN A O 1
ATOM 1495 N N . ASP A 1 186 ? -4.163 15.352 5.337 1.00 96.44 186 ASP A N 1
ATOM 1496 C CA . ASP A 1 186 ? -4.093 13.978 4.824 1.00 96.44 186 ASP A CA 1
ATOM 1497 C C . ASP A 1 186 ? -4.430 12.974 5.929 1.00 96.44 186 ASP A C 1
ATOM 1499 O O . ASP A 1 186 ? -5.210 12.047 5.727 1.00 96.44 186 ASP A O 1
ATOM 1503 N N . SER A 1 187 ? -3.926 13.218 7.143 1.00 96.12 187 SER A N 1
ATOM 1504 C CA . SER A 1 187 ? -4.251 12.415 8.325 1.00 96.12 187 SER A CA 1
ATOM 1505 C C . SER A 1 187 ? -5.743 12.469 8.671 1.00 96.12 187 SER A C 1
ATOM 1507 O O . SER A 1 187 ? -6.325 11.452 9.037 1.00 96.12 187 SER A O 1
ATOM 1509 N N . LYS A 1 188 ? -6.396 13.632 8.537 1.00 97.25 188 LYS A N 1
ATOM 1510 C CA . LYS A 1 188 ? -7.850 13.755 8.743 1.00 97.25 188 LYS A CA 1
ATOM 1511 C C . LYS A 1 188 ? -8.640 12.975 7.695 1.00 97.25 188 LYS A C 1
ATOM 1513 O O . LYS A 1 188 ? -9.549 12.243 8.071 1.00 97.25 188 LYS A O 1
ATOM 1518 N N . VAL A 1 189 ? -8.251 13.077 6.424 1.00 97.88 189 VAL A N 1
ATOM 1519 C CA . VAL A 1 189 ? -8.861 12.305 5.330 1.00 97.88 189 VAL A CA 1
ATOM 1520 C C . VAL A 1 189 ? -8.677 10.804 5.563 1.00 97.88 189 VAL A C 1
ATOM 1522 O O . VAL A 1 189 ? -9.632 10.043 5.432 1.00 97.88 189 VAL A O 1
ATOM 1525 N N . LEU A 1 190 ? -7.489 10.369 5.990 1.00 98.19 190 LEU A N 1
ATOM 1526 C CA . LEU A 1 190 ? -7.241 8.978 6.363 1.00 98.19 190 LEU A CA 1
ATOM 1527 C C . LEU A 1 190 ? -8.161 8.521 7.504 1.00 98.19 190 LEU A C 1
ATOM 1529 O O . LEU A 1 190 ? -8.737 7.439 7.430 1.00 98.19 190 LEU A O 1
ATOM 1533 N N . ILE A 1 191 ? -8.343 9.346 8.539 1.00 98.31 191 ILE A N 1
ATOM 1534 C CA . ILE A 1 191 ? -9.270 9.053 9.642 1.00 98.31 191 ILE A CA 1
ATOM 1535 C C . ILE A 1 191 ? -10.714 8.938 9.138 1.00 98.31 191 ILE A C 1
ATOM 1537 O O . ILE A 1 191 ? -11.428 8.037 9.575 1.00 98.31 191 ILE A O 1
ATOM 1541 N N . ASP A 1 192 ? -11.148 9.794 8.209 1.00 98.31 192 ASP A N 1
ATOM 1542 C CA . ASP A 1 192 ? -12.487 9.703 7.616 1.00 98.31 192 ASP A CA 1
ATOM 1543 C C . ASP A 1 192 ? -12.686 8.362 6.882 1.00 98.31 192 ASP A C 1
ATOM 1545 O O . ASP A 1 192 ? -13.707 7.698 7.086 1.00 98.31 192 ASP A O 1
ATOM 1549 N N . ILE A 1 193 ? -11.685 7.916 6.110 1.00 98.06 193 ILE A N 1
ATOM 1550 C CA . ILE A 1 193 ? -11.688 6.610 5.423 1.00 98.06 193 ILE A CA 1
ATOM 1551 C C . ILE A 1 193 ? -11.739 5.457 6.434 1.00 98.06 193 ILE A C 1
ATOM 1553 O O . ILE A 1 193 ? -12.537 4.531 6.270 1.00 98.06 193 ILE A O 1
ATOM 1557 N N . ILE A 1 194 ? -10.915 5.517 7.486 1.00 98.31 194 ILE A N 1
ATOM 1558 C CA . ILE A 1 194 ? -10.859 4.508 8.554 1.00 98.31 194 ILE A CA 1
ATOM 1559 C C . ILE A 1 194 ? -12.219 4.388 9.248 1.00 98.31 194 ILE A C 1
ATOM 1561 O O . ILE A 1 194 ? -12.744 3.286 9.388 1.00 98.31 194 ILE A O 1
ATOM 1565 N N . VAL A 1 195 ? -12.809 5.511 9.670 1.00 98.31 195 VAL A N 1
ATOM 1566 C CA . VAL A 1 195 ? -14.095 5.519 10.383 1.00 98.31 195 VAL A CA 1
ATOM 1567 C C . VAL A 1 195 ? -15.215 4.979 9.498 1.00 98.31 195 VAL A C 1
ATOM 1569 O O . VAL A 1 195 ? -16.006 4.169 9.978 1.00 98.31 195 VAL A O 1
ATOM 1572 N N . ARG A 1 196 ? -15.265 5.379 8.217 1.00 97.81 196 ARG A N 1
ATOM 1573 C CA . ARG A 1 196 ? -16.228 4.842 7.242 1.00 97.81 196 ARG A CA 1
ATOM 1574 C C . ARG A 1 196 ? -16.113 3.321 7.146 1.00 97.81 196 ARG A C 1
ATOM 1576 O O . ARG A 1 196 ? -17.080 2.613 7.400 1.00 97.81 196 ARG A O 1
ATOM 1583 N N . ASN A 1 197 ? -14.908 2.818 6.891 1.00 97.44 197 ASN A N 1
ATOM 1584 C CA . ASN A 1 197 ? -14.695 1.387 6.700 1.00 97.44 197 ASN A CA 1
ATOM 1585 C C . ASN A 1 197 ? -14.970 0.565 7.971 1.00 97.44 197 ASN A C 1
ATOM 1587 O O . ASN A 1 197 ? -15.586 -0.493 7.899 1.00 97.44 197 ASN A O 1
ATOM 1591 N N . ILE A 1 198 ? -14.597 1.043 9.162 1.00 97.50 198 ILE A N 1
ATOM 1592 C CA . ILE A 1 198 ? -14.930 0.346 10.421 1.00 97.50 198 ILE A CA 1
ATOM 1593 C C . ILE A 1 198 ? -16.451 0.297 10.650 1.00 97.50 198 ILE A C 1
ATOM 1595 O O . ILE A 1 198 ? -16.962 -0.673 11.221 1.00 97.50 198 ILE A O 1
ATOM 1599 N N . ALA A 1 199 ? -17.181 1.340 10.250 1.00 97.06 199 ALA A N 1
ATOM 1600 C CA . ALA A 1 199 ? -18.632 1.385 10.381 1.00 97.06 199 ALA A CA 1
ATOM 1601 C C . ALA A 1 199 ? -19.329 0.411 9.416 1.00 97.06 199 ALA A C 1
ATOM 1603 O O . ALA A 1 199 ? -20.242 -0.293 9.848 1.00 97.06 199 ALA A O 1
ATOM 1604 N N . ASP A 1 200 ? -18.865 0.346 8.166 1.00 96.25 200 ASP A N 1
ATOM 1605 C CA . ASP A 1 200 ? -19.507 -0.410 7.084 1.00 96.25 200 ASP A CA 1
ATOM 1606 C C . ASP A 1 200 ? -19.155 -1.910 7.095 1.00 96.25 200 ASP A C 1
ATOM 1608 O O . ASP A 1 200 ? -19.956 -2.751 6.676 1.00 96.25 200 ASP A O 1
ATOM 1612 N N . LEU A 1 201 ? -17.973 -2.281 7.602 1.00 96.75 201 LEU A N 1
ATOM 1613 C CA . LEU A 1 201 ? -17.505 -3.668 7.592 1.00 96.75 201 LEU A CA 1
ATOM 1614 C C . LEU A 1 201 ? -18.148 -4.534 8.691 1.00 96.75 201 LEU A C 1
ATOM 1616 O O . LEU A 1 201 ? -18.286 -4.158 9.863 1.00 96.75 201 LEU A O 1
ATOM 1620 N N . SER A 1 202 ? -18.490 -5.763 8.303 1.00 96.12 202 SER A N 1
ATOM 1621 C CA . SER A 1 202 ? -19.172 -6.744 9.152 1.00 96.12 202 SER A CA 1
ATOM 1622 C C . SER A 1 202 ? -18.221 -7.512 10.086 1.00 96.12 202 SER A C 1
ATOM 1624 O O . SER A 1 202 ? -17.021 -7.607 9.817 1.00 96.12 202 SER A O 1
ATOM 1626 N N . PRO A 1 203 ? -18.740 -8.115 11.175 1.00 96.44 203 PRO A N 1
ATOM 1627 C CA . PRO A 1 203 ? -17.971 -9.016 12.029 1.00 96.44 203 PRO A CA 1
ATOM 1628 C C . PRO A 1 203 ? -17.312 -10.165 11.273 1.00 96.44 203 PRO A C 1
ATOM 1630 O O . PRO A 1 203 ? -17.982 -10.898 10.551 1.00 96.44 203 PRO A O 1
ATOM 1633 N N . GLY A 1 204 ? -16.012 -10.355 11.497 1.00 94.25 204 GLY A N 1
ATOM 1634 C CA . GLY A 1 204 ? -15.223 -11.411 10.861 1.00 94.25 204 GLY A CA 1
ATOM 1635 C C . GLY A 1 204 ? -14.568 -11.023 9.532 1.00 94.25 204 GLY A C 1
ATOM 1636 O O . GLY A 1 204 ? -13.739 -11.794 9.056 1.00 94.25 204 GLY A O 1
ATOM 1637 N N . ASP A 1 205 ? -14.869 -9.851 8.955 1.00 95.38 205 ASP A N 1
ATOM 1638 C CA . ASP A 1 205 ? -14.096 -9.334 7.817 1.00 95.38 205 ASP A CA 1
ATOM 1639 C C . ASP A 1 205 ? -12.694 -8.921 8.298 1.00 95.38 205 ASP A C 1
ATOM 1641 O O . ASP A 1 205 ? -12.542 -8.063 9.173 1.00 95.38 205 ASP A O 1
ATOM 1645 N N . GLN A 1 206 ? -11.660 -9.532 7.715 1.00 94.31 206 GLN A N 1
ATOM 1646 C CA . GLN A 1 206 ? -10.260 -9.275 8.055 1.00 94.31 206 GLN A CA 1
ATOM 1647 C C . GLN A 1 206 ? -9.883 -7.794 7.882 1.00 94.31 206 GLN A C 1
ATOM 1649 O O . GLN A 1 206 ? -9.131 -7.259 8.698 1.00 94.31 206 GLN A O 1
ATOM 1654 N N . ARG A 1 207 ? -10.464 -7.091 6.900 1.00 95.56 207 ARG A N 1
ATOM 1655 C CA . ARG A 1 207 ? -10.194 -5.664 6.672 1.00 95.56 207 ARG A CA 1
ATOM 1656 C C . ARG A 1 207 ? -10.640 -4.807 7.848 1.00 95.56 207 ARG A C 1
ATOM 1658 O O . ARG A 1 207 ? -9.980 -3.820 8.156 1.00 95.56 207 ARG A O 1
ATOM 1665 N N . ARG A 1 208 ? -11.718 -5.185 8.546 1.00 97.44 208 ARG A N 1
ATOM 1666 C CA . ARG A 1 208 ? -12.197 -4.440 9.721 1.00 97.44 208 ARG A CA 1
ATOM 1667 C C . ARG A 1 208 ? -11.136 -4.422 10.811 1.00 97.44 208 ARG A C 1
ATOM 1669 O O . ARG A 1 208 ? -10.855 -3.372 11.384 1.00 97.44 208 ARG A O 1
ATOM 1676 N N . HIS A 1 209 ? -10.508 -5.572 11.036 1.00 97.38 209 HIS A N 1
ATOM 1677 C CA . HIS A 1 209 ? -9.390 -5.703 11.958 1.00 97.38 209 HIS A CA 1
ATOM 1678 C C . HIS A 1 209 ? -8.192 -4.849 11.524 1.00 97.38 209 HIS A C 1
ATOM 1680 O O . HIS A 1 209 ? -7.600 -4.145 12.339 1.00 97.38 209 HIS A O 1
ATOM 1686 N N . ASP A 1 210 ? -7.862 -4.868 10.233 1.00 97.19 210 ASP A N 1
ATOM 1687 C CA . ASP A 1 210 ? -6.745 -4.093 9.692 1.00 97.19 210 ASP A CA 1
ATOM 1688 C C . ASP A 1 210 ? -6.975 -2.576 9.785 1.00 97.19 210 ASP A C 1
ATOM 1690 O O . ASP A 1 210 ? -6.044 -1.846 10.122 1.00 97.19 210 ASP A O 1
ATOM 1694 N N . TYR A 1 211 ? -8.206 -2.093 9.581 1.00 98.44 211 TYR A N 1
ATOM 1695 C CA . TYR A 1 211 ? -8.560 -0.686 9.805 1.00 98.44 211 TYR A CA 1
ATOM 1696 C C . TYR A 1 211 ? -8.529 -0.292 11.287 1.00 98.44 211 TYR A C 1
ATOM 1698 O O . TYR A 1 211 ? -8.136 0.831 11.603 1.00 98.44 211 TYR A O 1
ATOM 1706 N N . LEU A 1 212 ? -8.905 -1.189 12.206 1.00 98.44 212 LEU A N 1
ATOM 1707 C CA . LEU A 1 212 ? -8.771 -0.948 13.649 1.00 98.44 212 LEU A CA 1
ATOM 1708 C C . LEU A 1 212 ? -7.302 -0.822 14.064 1.00 98.44 212 LEU A C 1
ATOM 1710 O O . LEU A 1 212 ? -6.945 0.093 14.808 1.00 98.44 212 LEU A O 1
ATOM 1714 N N . GLU A 1 213 ? -6.441 -1.699 13.550 1.00 98.12 213 GLU A N 1
ATOM 1715 C CA . GLU A 1 213 ? -5.002 -1.635 13.805 1.00 98.12 213 GLU A CA 1
ATOM 1716 C C . GLU A 1 213 ? -4.382 -0.383 13.168 1.00 98.12 213 GLU A C 1
ATOM 1718 O O . GLU A 1 213 ? -3.595 0.319 13.803 1.00 98.12 213 GLU A O 1
ATOM 1723 N N . LEU A 1 214 ? -4.798 -0.020 11.952 1.00 98.44 214 LEU A N 1
ATOM 1724 C CA . LEU A 1 214 ? -4.393 1.238 11.332 1.00 98.44 214 LEU A CA 1
ATOM 1725 C C . LEU A 1 214 ? -4.838 2.449 12.168 1.00 98.44 214 LEU A C 1
ATOM 1727 O O . LEU A 1 214 ? -4.046 3.364 12.387 1.00 98.44 214 LEU A O 1
ATOM 1731 N N . CYS A 1 215 ? -6.063 2.436 12.705 1.00 98.44 215 CYS A N 1
ATOM 1732 C CA . CYS A 1 215 ? -6.548 3.470 13.617 1.00 98.44 215 CYS A CA 1
ATOM 1733 C C . CYS A 1 215 ? -5.633 3.597 14.842 1.00 98.44 215 CYS A C 1
ATOM 1735 O O . CYS A 1 215 ? -5.162 4.692 15.144 1.00 98.44 215 CYS A O 1
ATOM 1737 N N . ARG A 1 216 ? -5.299 2.477 15.500 1.00 98.25 216 ARG A N 1
ATOM 1738 C CA . ARG A 1 216 ? -4.360 2.445 16.635 1.00 98.25 216 ARG A CA 1
ATOM 1739 C C . ARG A 1 216 ? -3.022 3.098 16.286 1.00 98.25 216 ARG A C 1
ATOM 1741 O O . ARG A 1 216 ? -2.525 3.930 17.045 1.00 98.25 216 ARG A O 1
ATOM 1748 N N . ARG A 1 217 ? -2.455 2.745 15.132 1.00 97.94 217 ARG A N 1
ATOM 1749 C CA . ARG A 1 217 ? -1.173 3.268 14.638 1.00 97.94 217 ARG A CA 1
ATOM 1750 C C . ARG A 1 217 ? -1.230 4.771 14.350 1.00 97.94 217 ARG A C 1
ATOM 1752 O O . ARG A 1 217 ? -0.334 5.501 14.773 1.00 97.94 217 ARG A O 1
ATOM 1759 N N . VAL A 1 218 ? -2.314 5.256 13.741 1.00 97.88 218 VAL A N 1
ATOM 1760 C CA . VAL A 1 218 ? -2.564 6.694 13.534 1.00 97.88 218 VAL A CA 1
ATOM 1761 C C . VAL A 1 218 ? -2.641 7.433 14.874 1.00 97.88 218 VAL A C 1
ATOM 1763 O O . VAL A 1 218 ? -1.964 8.446 15.048 1.00 97.88 218 VAL A O 1
ATOM 1766 N N . LEU A 1 219 ? -3.401 6.918 15.847 1.00 97.00 219 LEU A N 1
ATOM 1767 C CA . LEU A 1 219 ? -3.530 7.526 17.179 1.00 97.00 219 LEU A CA 1
ATOM 1768 C C . LEU A 1 219 ? -2.192 7.592 17.936 1.00 97.00 219 LEU A C 1
ATOM 1770 O O . LEU A 1 219 ? -1.969 8.541 18.692 1.00 97.00 219 LEU A O 1
ATOM 1774 N N . ARG A 1 220 ? -1.316 6.597 17.730 1.00 97.00 220 ARG A N 1
ATOM 1775 C CA . ARG A 1 220 ? 0.009 6.498 18.361 1.00 97.00 220 ARG A CA 1
ATOM 1776 C C . ARG A 1 220 ? 1.025 7.460 17.757 1.00 97.00 220 ARG A C 1
ATOM 1778 O O . ARG A 1 220 ? 1.734 8.147 18.488 1.00 97.00 220 ARG A O 1
ATOM 1785 N N . ASN A 1 221 ? 1.145 7.439 16.432 1.00 96.81 221 ASN A N 1
ATOM 1786 C CA . ASN A 1 221 ? 2.324 7.961 15.744 1.00 96.81 221 ASN A CA 1
ATOM 1787 C C . ASN A 1 221 ? 2.106 9.333 15.094 1.00 96.81 221 ASN A C 1
ATOM 1789 O O . ASN A 1 221 ? 3.072 9.951 14.660 1.00 96.81 221 ASN A O 1
ATOM 1793 N N . THR A 1 222 ? 0.880 9.863 15.105 1.00 95.94 222 THR A N 1
ATOM 1794 C CA . THR A 1 222 ? 0.571 11.216 14.609 1.00 95.94 222 THR A CA 1
ATOM 1795 C C . THR A 1 222 ? 0.321 12.216 15.744 1.00 95.94 222 THR A C 1
ATOM 1797 O O . THR A 1 222 ? 0.208 11.859 16.918 1.00 95.94 222 THR A O 1
ATOM 1800 N N . ASN A 1 223 ? 0.161 13.499 15.403 1.00 93.94 223 ASN A N 1
ATOM 1801 C CA . ASN A 1 223 ? -0.240 14.545 16.351 1.00 93.94 223 ASN A CA 1
ATOM 1802 C C . ASN A 1 223 ? -1.768 14.570 16.597 1.00 93.94 223 ASN A C 1
ATOM 1804 O O . ASN A 1 223 ? -2.360 15.634 16.776 1.00 93.94 223 ASN A O 1
ATOM 1808 N N . TYR A 1 224 ? -2.424 13.403 16.643 1.00 96.12 224 TYR A N 1
ATOM 1809 C CA . TYR A 1 224 ? -3.884 13.288 16.772 1.00 96.12 224 TYR A CA 1
ATOM 1810 C C . TYR A 1 224 ? -4.471 14.063 17.965 1.00 96.12 224 TYR A C 1
ATOM 1812 O O . TYR A 1 224 ? -5.561 14.632 17.870 1.00 96.12 224 TYR A O 1
ATOM 1820 N N . HIS A 1 225 ? -3.738 14.136 19.080 1.00 93.50 225 HIS A N 1
ATOM 1821 C CA . HIS A 1 225 ? -4.148 14.862 20.285 1.00 93.50 225 HIS A CA 1
ATOM 1822 C C . HIS A 1 225 ? -4.476 16.345 20.056 1.00 93.50 225 HIS A C 1
ATOM 1824 O O . HIS A 1 225 ? -5.277 16.889 20.819 1.00 93.50 225 HIS A O 1
ATOM 1830 N N . GLU A 1 226 ? -3.883 16.980 19.040 1.00 93.56 226 GLU A N 1
ATOM 1831 C CA . GLU A 1 226 ? -4.067 18.403 18.739 1.00 93.56 226 GLU A CA 1
ATOM 1832 C C . GLU A 1 226 ? -5.432 18.687 18.107 1.00 93.56 226 GLU A C 1
ATOM 1834 O O . GLU A 1 226 ? -6.066 19.688 18.427 1.00 93.56 226 GLU A O 1
ATOM 1839 N N . HIS A 1 227 ? -5.898 17.808 17.215 1.00 94.69 227 HIS A N 1
ATOM 1840 C CA . HIS A 1 227 ? -7.104 18.053 16.421 1.00 94.69 227 HIS A CA 1
ATOM 1841 C C . HIS A 1 227 ? -8.283 17.142 16.772 1.00 94.69 227 HIS A C 1
ATOM 1843 O O . HIS A 1 227 ? -9.418 17.533 16.511 1.00 94.69 227 HIS A O 1
ATOM 1849 N N . ARG A 1 228 ? -8.041 15.943 17.331 1.00 95.38 228 ARG A N 1
ATOM 1850 C CA . ARG A 1 228 ? -9.068 14.965 17.754 1.00 95.38 228 ARG A CA 1
ATOM 1851 C C . ARG A 1 228 ? -10.181 14.762 16.716 1.00 95.38 228 ARG A C 1
ATOM 1853 O O . ARG A 1 228 ? -11.367 14.703 17.035 1.00 95.38 228 ARG A O 1
ATOM 1860 N N . HIS A 1 229 ? -9.786 14.713 15.446 1.00 97.62 229 HIS A N 1
ATOM 1861 C CA . HIS A 1 229 ? -10.726 14.684 14.323 1.00 97.62 229 HIS A CA 1
ATOM 1862 C C . HIS A 1 229 ? -11.543 13.392 14.376 1.00 97.62 229 HIS A C 1
ATOM 1864 O O . HIS A 1 229 ? -10.958 12.324 14.518 1.00 97.62 229 HIS A O 1
ATOM 1870 N N . ARG A 1 230 ? -12.875 13.493 14.273 1.00 97.25 230 ARG A N 1
ATOM 1871 C CA . ARG A 1 230 ? -13.820 12.355 14.336 1.00 97.25 230 ARG A CA 1
ATOM 1872 C C . ARG A 1 230 ? -13.759 11.535 15.634 1.00 97.25 230 ARG A C 1
ATOM 1874 O O . ARG A 1 230 ? -14.204 10.390 15.640 1.00 97.25 230 ARG A O 1
ATOM 1881 N N . SER A 1 231 ? -13.273 12.093 16.747 1.00 96.38 231 SER A N 1
ATOM 1882 C CA . SER A 1 231 ? -13.141 11.347 18.011 1.00 96.38 231 SER A CA 1
ATOM 1883 C C . SER A 1 231 ? -14.453 10.719 18.492 1.00 96.38 231 SER A C 1
ATOM 1885 O O . SER A 1 231 ? -14.460 9.570 18.928 1.00 96.38 231 SER A O 1
ATOM 1887 N N . GLU A 1 232 ? -15.569 11.442 18.373 1.00 95.81 232 GLU A N 1
ATOM 1888 C CA . GLU A 1 232 ? -16.893 10.921 18.731 1.00 95.81 232 GLU A CA 1
ATOM 1889 C C . GLU A 1 232 ? -17.322 9.759 17.833 1.00 95.81 232 GLU A C 1
ATOM 1891 O O . GLU A 1 232 ? -17.922 8.801 18.311 1.00 95.81 232 GLU A O 1
ATOM 1896 N N . ASP A 1 233 ? -17.016 9.818 16.538 1.00 97.62 233 ASP A N 1
ATOM 1897 C CA . ASP A 1 233 ? -17.418 8.782 15.587 1.00 97.62 233 ASP A CA 1
ATOM 1898 C C . ASP A 1 233 ? -16.554 7.526 15.729 1.00 97.62 233 ASP A C 1
ATOM 1900 O O . ASP A 1 233 ? -17.081 6.415 15.655 1.00 97.62 233 ASP A O 1
ATOM 1904 N N . ILE A 1 234 ? -15.261 7.688 16.034 1.00 97.31 234 ILE A N 1
ATOM 1905 C CA . ILE A 1 234 ? -14.383 6.583 16.440 1.00 97.31 234 ILE A CA 1
ATOM 1906 C C . ILE A 1 234 ? -14.955 5.908 17.691 1.00 97.31 234 ILE A C 1
ATOM 1908 O O . ILE A 1 234 ? -15.139 4.691 17.698 1.00 97.31 234 ILE A O 1
ATOM 1912 N N . LEU A 1 235 ? -15.301 6.686 18.725 1.00 96.19 235 LEU A N 1
ATOM 1913 C CA . LEU A 1 235 ? -15.875 6.146 19.957 1.00 96.19 235 LEU A CA 1
ATOM 1914 C C . LEU A 1 235 ? -17.190 5.401 19.688 1.00 96.19 235 LEU A C 1
ATOM 1916 O O . LEU A 1 235 ? -17.339 4.266 20.134 1.00 96.19 235 LEU A O 1
ATOM 1920 N N . LYS A 1 236 ? -18.108 5.981 18.901 1.00 96.56 236 LYS A N 1
ATOM 1921 C CA . LYS A 1 236 ? -19.360 5.318 18.492 1.00 96.56 236 LYS A CA 1
ATOM 1922 C C . LYS A 1 236 ? -19.091 3.981 17.800 1.00 96.56 236 LYS A C 1
ATOM 1924 O O . LYS A 1 236 ? -19.726 2.984 18.146 1.00 96.56 236 LYS A O 1
ATOM 1929 N N . CYS A 1 237 ? -18.145 3.937 16.858 1.00 97.31 237 CYS A N 1
ATOM 1930 C CA . CYS A 1 237 ? -17.769 2.702 16.167 1.00 97.31 237 CYS A CA 1
ATOM 1931 C C . CYS A 1 237 ? -17.213 1.656 17.139 1.00 97.31 237 CYS A C 1
ATOM 1933 O O . CYS A 1 237 ? -17.608 0.491 17.088 1.00 97.31 237 CYS A O 1
ATOM 1935 N N . PHE A 1 238 ? -16.333 2.066 18.053 1.00 96.81 238 PHE A N 1
ATOM 1936 C CA . PHE A 1 238 ? -15.713 1.160 19.016 1.00 96.81 238 PHE A CA 1
ATOM 1937 C C . PHE A 1 238 ? -16.738 0.608 20.008 1.00 96.81 238 PHE A C 1
ATOM 1939 O O . PHE A 1 238 ? -16.769 -0.598 20.243 1.00 96.81 238 PHE A O 1
ATOM 1946 N N . THR A 1 239 ? -17.625 1.453 20.542 1.00 95.56 239 THR A N 1
ATOM 1947 C CA . THR A 1 239 ? -18.718 1.018 21.422 1.00 95.56 239 THR A CA 1
ATOM 1948 C C . THR A 1 239 ? -19.657 0.055 20.702 1.00 95.56 239 THR A C 1
ATOM 1950 O O . THR A 1 239 ? -19.999 -0.982 21.265 1.00 95.56 239 THR A O 1
ATOM 1953 N N . ARG A 1 240 ? -20.016 0.338 19.441 1.00 97.12 240 ARG A N 1
ATOM 1954 C CA . ARG A 1 240 ? -20.832 -0.565 18.614 1.00 97.12 240 ARG A CA 1
ATOM 1955 C C . ARG A 1 240 ? -20.199 -1.954 18.524 1.00 97.12 240 ARG A C 1
ATOM 1957 O O . ARG A 1 240 ? -20.875 -2.931 18.824 1.00 97.12 240 ARG A O 1
ATOM 1964 N N . ILE A 1 241 ? -18.917 -2.037 18.156 1.00 97.12 241 ILE A N 1
ATOM 1965 C CA . ILE A 1 241 ? -18.186 -3.311 18.026 1.00 97.12 241 ILE A CA 1
ATOM 1966 C C . ILE A 1 241 ? -18.060 -4.023 19.379 1.00 97.12 241 ILE A C 1
ATOM 1968 O O . ILE A 1 241 ? -18.168 -5.247 19.457 1.00 97.12 241 ILE A O 1
ATOM 1972 N N . PHE A 1 242 ? -17.878 -3.273 20.466 1.00 94.56 242 PHE A N 1
ATOM 1973 C CA . PHE A 1 242 ? -17.812 -3.834 21.814 1.00 94.56 242 PHE A CA 1
ATOM 1974 C C . PHE A 1 242 ? -19.130 -4.484 22.258 1.00 94.56 242 PHE A C 1
ATOM 1976 O O . PHE A 1 242 ? -19.108 -5.474 22.984 1.00 94.56 242 PHE A O 1
ATOM 1983 N N . CYS A 1 243 ? -20.264 -3.955 21.797 1.00 96.06 243 CYS A N 1
ATOM 1984 C CA . CYS A 1 243 ? -21.593 -4.505 22.059 1.00 96.06 243 CYS A CA 1
ATOM 1985 C C . CYS A 1 243 ? -22.000 -5.640 21.103 1.00 96.06 243 CYS A C 1
ATOM 1987 O O . CYS A 1 243 ? -23.068 -6.217 21.287 1.00 96.06 243 CYS A O 1
ATOM 1989 N N . GLU A 1 244 ? -21.200 -5.969 20.082 1.00 96.75 244 GLU A N 1
ATOM 1990 C CA . GLU A 1 244 ? -21.508 -7.084 19.180 1.00 96.75 244 GLU A CA 1
ATOM 1991 C C . GLU A 1 244 ? -21.459 -8.428 19.928 1.00 96.75 244 GLU A C 1
ATOM 1993 O O . GLU A 1 244 ? -20.465 -8.775 20.565 1.00 96.75 244 GLU A O 1
ATOM 1998 N N . GLU A 1 245 ? -22.519 -9.227 19.802 1.00 94.81 245 GLU A N 1
ATOM 1999 C CA . GLU A 1 245 ? -22.622 -10.546 20.448 1.00 94.81 245 GLU A CA 1
ATOM 2000 C C . GLU A 1 245 ? -21.957 -11.674 19.634 1.00 94.81 245 GLU A C 1
ATOM 2002 O O . GLU A 1 245 ? -21.787 -12.795 20.116 1.00 94.81 245 GLU A O 1
ATOM 2007 N N . SER A 1 246 ? -21.567 -11.394 18.387 1.00 94.69 246 SER A N 1
ATOM 2008 C CA . SER A 1 246 ? -20.977 -12.386 17.486 1.00 94.69 246 SER A CA 1
ATOM 2009 C C . SER A 1 246 ? -19.615 -12.874 17.983 1.00 94.69 246 SER A C 1
ATOM 2011 O O . SER A 1 246 ? -18.730 -12.091 18.328 1.00 94.69 246 SER A O 1
ATOM 2013 N N . ALA A 1 247 ? -19.384 -14.189 17.922 1.00 94.75 247 ALA A N 1
ATOM 2014 C CA . ALA A 1 247 ? -18.076 -14.767 18.226 1.00 94.75 247 ALA A CA 1
ATOM 2015 C C . ALA A 1 247 ? -16.970 -14.270 17.274 1.00 94.75 247 ALA A C 1
ATOM 2017 O O . ALA A 1 247 ? -15.807 -14.220 17.676 1.00 94.75 247 ALA A O 1
ATOM 2018 N N . LEU A 1 248 ? -17.335 -13.866 16.051 1.00 95.44 248 LEU A N 1
ATOM 2019 C CA . LEU A 1 248 ? -16.411 -13.318 15.053 1.00 95.44 248 LEU A CA 1
ATOM 2020 C C . LEU A 1 248 ? -15.870 -11.935 15.454 1.00 95.44 248 LEU A C 1
ATOM 2022 O O . LEU A 1 248 ? -14.786 -11.555 15.024 1.00 95.44 248 LEU A O 1
ATOM 2026 N N . SER A 1 249 ? -16.573 -11.209 16.328 1.00 95.88 249 SER A N 1
ATOM 2027 C CA . SER A 1 249 ? -16.164 -9.887 16.817 1.00 95.88 249 SER A CA 1
ATOM 2028 C C . SER A 1 249 ? -15.085 -9.945 17.896 1.00 95.88 249 SER A C 1
ATOM 2030 O O . SER A 1 249 ? -14.459 -8.930 18.188 1.00 95.88 249 SER A O 1
ATOM 2032 N N . LYS A 1 250 ? -14.832 -11.115 18.500 1.00 96.31 250 LYS A N 1
ATOM 2033 C CA . LYS A 1 250 ? -13.947 -11.242 19.672 1.00 96.31 250 LYS A CA 1
ATOM 2034 C C . LYS A 1 250 ? -12.528 -10.738 19.420 1.00 96.31 250 LYS A C 1
ATOM 2036 O O . LYS A 1 250 ? -11.935 -10.131 20.309 1.00 96.31 250 LYS A O 1
ATOM 2041 N N . ARG A 1 251 ? -11.988 -10.983 18.222 1.00 96.81 251 ARG A N 1
ATOM 2042 C CA . ARG A 1 251 ? -10.648 -10.521 17.833 1.00 96.81 251 ARG A CA 1
ATOM 2043 C C . ARG A 1 251 ? -10.580 -8.992 17.802 1.00 96.81 251 ARG A C 1
ATOM 2045 O O . ARG A 1 251 ? -9.659 -8.409 18.364 1.00 96.81 251 ARG A O 1
ATOM 2052 N N . ASP A 1 252 ? -11.585 -8.355 17.212 1.00 97.94 252 ASP A N 1
ATOM 2053 C CA . ASP A 1 252 ? -11.684 -6.895 17.141 1.00 97.94 252 ASP A CA 1
ATOM 2054 C C . ASP A 1 252 ? -11.919 -6.286 18.524 1.00 97.94 252 ASP A C 1
ATOM 2056 O O . ASP A 1 252 ? -11.265 -5.320 18.899 1.00 97.94 252 ASP A O 1
ATOM 2060 N N . GLN A 1 253 ? -12.788 -6.896 19.332 1.00 97.94 253 GLN A N 1
ATOM 2061 C CA . GLN A 1 253 ? -13.045 -6.475 20.711 1.00 97.94 253 GLN A CA 1
ATOM 2062 C C . GLN A 1 253 ? -11.794 -6.552 21.587 1.00 97.94 253 GLN A C 1
ATOM 2064 O O . GLN A 1 253 ? -11.598 -5.699 22.452 1.00 97.94 253 GLN A O 1
ATOM 2069 N N . TYR A 1 254 ? -10.951 -7.568 21.388 1.00 97.56 254 TYR A N 1
ATOM 2070 C CA . TYR A 1 254 ? -9.676 -7.674 22.086 1.00 97.56 254 TYR A CA 1
ATOM 2071 C C . TYR A 1 254 ? -8.742 -6.518 21.705 1.00 97.56 254 TYR A C 1
ATOM 2073 O O . TYR A 1 254 ? -8.256 -5.822 22.594 1.00 97.56 254 TYR A O 1
ATOM 2081 N N . LEU A 1 255 ? -8.582 -6.240 20.406 1.00 97.75 255 LEU A N 1
ATOM 2082 C CA . LEU A 1 255 ? -7.787 -5.104 19.933 1.00 97.75 255 LEU A CA 1
ATOM 2083 C C . LEU A 1 255 ? -8.326 -3.766 20.466 1.00 97.75 255 LEU A C 1
ATOM 2085 O O . LEU A 1 255 ? -7.559 -2.941 20.953 1.00 97.75 255 LEU A O 1
ATOM 2089 N N . LEU A 1 256 ? -9.646 -3.566 20.464 1.00 97.25 256 LEU A N 1
ATOM 2090 C CA . LEU A 1 256 ? -10.267 -2.365 21.025 1.00 97.25 256 LEU A CA 1
ATOM 2091 C C . LEU A 1 256 ? -9.935 -2.168 22.506 1.00 97.25 256 LEU A C 1
ATOM 2093 O O . LEU A 1 256 ? -9.661 -1.044 22.918 1.00 97.25 256 LEU A O 1
ATOM 2097 N N . LYS A 1 257 ? -9.912 -3.239 23.311 1.00 96.44 257 LYS A N 1
ATOM 2098 C CA . LYS A 1 257 ? -9.492 -3.152 24.721 1.00 96.44 257 LYS A CA 1
ATOM 2099 C C . LYS A 1 257 ? -8.056 -2.656 24.848 1.00 96.44 257 LYS A C 1
ATOM 2101 O O . LYS A 1 257 ? -7.791 -1.828 25.716 1.00 96.44 257 LYS A O 1
ATOM 2106 N N . GLU A 1 258 ? -7.153 -3.122 23.988 1.00 97.44 258 GLU A N 1
ATOM 2107 C CA . GLU A 1 258 ? -5.773 -2.628 23.963 1.00 97.44 258 GLU A CA 1
ATOM 2108 C C . GLU A 1 258 ? -5.714 -1.147 23.571 1.00 97.44 258 GLU A C 1
ATOM 2110 O O . GLU A 1 258 ? -5.018 -0.377 24.227 1.00 97.44 258 GLU A O 1
ATOM 2115 N N . ILE A 1 259 ? -6.494 -0.723 22.570 1.00 96.94 259 ILE A N 1
ATOM 2116 C CA . ILE A 1 259 ? -6.572 0.683 22.143 1.00 96.94 259 ILE A CA 1
ATOM 2117 C C . ILE A 1 259 ? -7.094 1.577 23.278 1.00 96.94 259 ILE A C 1
ATOM 2119 O O . ILE A 1 259 ? -6.514 2.628 23.550 1.00 96.94 259 ILE A O 1
ATOM 2123 N N . PHE A 1 260 ? -8.155 1.165 23.979 1.00 95.38 260 PHE A N 1
ATOM 2124 C CA . PHE A 1 260 ? -8.692 1.916 25.118 1.00 95.38 260 PHE A CA 1
ATOM 2125 C C . PHE A 1 260 ? -7.702 2.002 26.285 1.00 95.38 260 PHE A C 1
ATOM 2127 O O . PHE A 1 260 ? -7.604 3.051 26.923 1.00 95.38 260 PHE A O 1
ATOM 2134 N N . ALA A 1 261 ? -6.971 0.919 26.562 1.00 95.88 261 ALA A N 1
ATOM 2135 C CA . ALA A 1 261 ? -5.954 0.893 27.610 1.00 95.88 261 ALA A CA 1
ATOM 2136 C C . ALA A 1 261 ? -4.749 1.781 27.269 1.00 95.88 261 ALA A C 1
ATOM 2138 O O . ALA A 1 261 ? -4.172 2.408 28.156 1.00 95.88 261 ALA A O 1
ATOM 2139 N N . GLU A 1 262 ? -4.381 1.846 25.991 1.00 96.44 262 GLU A N 1
ATOM 2140 C CA . GLU A 1 262 ? -3.249 2.631 25.513 1.00 96.44 262 GLU A CA 1
ATOM 2141 C C . GLU A 1 262 ? -3.554 4.132 25.417 1.00 96.44 262 GLU A C 1
ATOM 2143 O O . GLU A 1 262 ? -2.693 4.959 25.724 1.00 96.44 262 GLU A O 1
ATOM 2148 N N . PHE A 1 263 ? -4.783 4.500 25.037 1.00 95.19 263 PHE A N 1
ATOM 2149 C CA . PHE A 1 263 ? -5.177 5.895 24.813 1.00 95.19 263 PHE A CA 1
ATOM 2150 C C . PHE A 1 263 ? -6.403 6.341 25.626 1.00 95.19 263 PHE A C 1
ATOM 2152 O O . PHE A 1 263 ? -7.353 6.897 25.060 1.00 95.19 263 PHE A O 1
ATOM 2159 N N . PRO A 1 264 ? -6.410 6.185 26.963 1.00 91.75 264 PRO A N 1
ATOM 2160 C CA . PRO A 1 264 ? -7.558 6.555 27.789 1.00 91.75 264 PRO A CA 1
ATOM 2161 C C . PRO A 1 264 ? -7.920 8.043 27.674 1.00 91.75 264 PRO A C 1
ATOM 2163 O O . PRO A 1 264 ? -9.057 8.426 27.911 1.00 91.75 264 PRO A O 1
ATOM 2166 N N . GLN A 1 265 ? -6.975 8.909 27.302 1.00 90.31 265 GLN A N 1
ATOM 2167 C CA . GLN A 1 265 ? -7.182 10.348 27.126 1.00 90.31 265 GLN A CA 1
ATOM 2168 C C . GLN A 1 265 ? -8.091 10.732 25.948 1.00 90.31 265 GLN A C 1
ATOM 2170 O O . GLN A 1 265 ? -8.578 11.864 25.926 1.00 90.31 265 GLN A O 1
ATOM 2175 N N . TYR A 1 266 ? -8.297 9.841 24.972 1.00 88.50 266 TYR A N 1
ATOM 2176 C CA . TYR A 1 266 ? -9.104 10.130 23.780 1.00 88.50 266 TYR A CA 1
ATOM 2177 C C . TYR A 1 266 ? -10.557 9.655 23.890 1.00 88.50 266 TYR A C 1
ATOM 2179 O O . TYR A 1 266 ? -11.372 10.056 23.065 1.00 88.50 266 TYR A O 1
ATOM 2187 N N . PHE A 1 267 ? -10.885 8.847 24.902 1.00 83.19 267 PHE A N 1
ATOM 2188 C CA . PHE A 1 267 ? -12.171 8.148 25.014 1.00 83.19 267 PHE A CA 1
ATOM 2189 C C . PHE A 1 267 ? -12.866 8.381 26.367 1.00 83.19 267 PHE A C 1
ATOM 2191 O O . PHE A 1 267 ? -13.504 7.475 26.902 1.00 83.19 267 PHE A O 1
ATOM 2198 N N . LYS A 1 268 ? -12.698 9.581 26.936 1.00 68.38 268 LYS A N 1
ATOM 2199 C CA . LYS A 1 268 ? -13.403 10.031 28.147 1.00 68.38 268 LYS A CA 1
ATOM 2200 C C . LYS A 1 268 ? -14.697 10.749 27.811 1.00 68.38 268 LYS A C 1
ATOM 2202 O O . LYS A 1 268 ? -14.683 11.494 26.808 1.00 68.38 268 LYS A O 1
#

pLDDT: mean 94.76, std 4.16, range [64.5, 98.44]